Protein 1XJU (pdb70)

Radius of gyration: 25.4 Å; Cα contacts (8 Å, |Δi|>4): 471; chains: 2; bounding box: 42×40×87 Å

Structure (mmCIF, N/CA/C/O backbone):
data_1XJU
#
_entry.id   1XJU
#
_cell.length_a   33.349
_cell.length_b   59.786
_cell.length_c   76.228
_cell.angle_alpha   90.00
_cell.angle_beta   102.51
_cell.angle_gamma   90.00
#
_symmetry.space_group_name_H-M   'P 1 21 1'
#
loop_
_entity.id
_entity.type
_entity.pdbx_description
1 polymer Lysozyme
2 non-polymer 'SULFATE ION'
3 water water
#
loop_
_atom_site.group_PDB
_atom_site.id
_atom_site.type_symbol
_atom_site.label_atom_id
_atom_site.label_alt_id
_atom_site.label_comp_id
_atom_site.label_asym_id
_atom_site.label_entity_id
_atom_site.label_seq_id
_atom_site.pdbx_PDB_ins_code
_atom_site.Cartn_x
_atom_site.Cartn_y
_atom_site.Cartn_z
_atom_site.occupancy
_atom_site.B_iso_or_equiv
_atom_site.auth_seq_id
_atom_site.auth_comp_id
_atom_site.auth_asym_id
_atom_site.auth_atom_id
_atom_site.pdbx_PDB_model_num
ATOM 1 N N . ARG A 1 1 ? 7.187 0.338 -0.448 1.00 12.68 29 ARG A N 1
ATOM 2 C CA . ARG A 1 1 ? 7.607 0.553 0.952 1.00 11.39 29 ARG A CA 1
ATOM 3 C C . ARG A 1 1 ? 8.794 1.507 1.079 1.00 11.67 29 ARG A C 1
ATOM 4 O O . ARG A 1 1 ? 8.907 2.181 2.090 1.00 12.45 29 ARG A O 1
ATOM 12 N N . THR A 1 2 ? 9.701 1.540 0.102 1.00 11.14 30 THR A N 1
ATOM 13 C CA . THR A 1 2 ? 10.874 2.405 0.194 1.00 10.73 30 THR A CA 1
ATOM 14 C C . THR A 1 2 ? 10.425 3.798 0.626 1.00 11.01 30 THR A C 1
ATOM 15 O O . THR A 1 2 ? 9.492 4.373 0.063 1.00 12.09 30 THR A O 1
ATOM 19 N N . ASN A 1 3 ? 11.104 4.329 1.615 1.00 10.92 31 ASN A N 1
ATOM 20 C CA . ASN A 1 3 ? 10.754 5.586 2.218 1.00 10.94 31 ASN A CA 1
ATOM 21 C C . ASN A 1 3 ? 11.317 6.781 1.443 1.00 10.71 31 ASN A C 1
ATOM 22 O O . ASN A 1 3 ? 11.991 6.621 0.425 1.00 10.67 31 ASN A O 1
ATOM 27 N N . GLN A 1 4 ? 11.002 8.004 1.886 1.00 10.96 32 GLN A N 1
ATOM 28 C CA . GLN A 1 4 ? 11.412 9.175 1.159 1.00 12.17 32 GLN A CA 1
ATOM 29 C C . GLN A 1 4 ? 12.888 9.275 1.002 1.00 11.50 32 GLN A C 1
ATOM 30 O O . GLN A 1 4 ? 13.374 9.673 -0.054 1.00 11.32 32 GLN A O 1
ATOM 36 N N . ALA A 1 5 ? 13.627 8.966 2.057 1.00 12.13 33 ALA A N 1
ATOM 37 C CA . ALA A 1 5 ? 15.073 9.058 1.994 1.00 12.00 33 ALA A CA 1
ATOM 38 C C . ALA A 1 5 ? 15.614 8.064 0.969 1.00 11.14 33 ALA A C 1
ATOM 39 O O . ALA A 1 5 ? 16.544 8.368 0.229 1.00 11.42 33 ALA A O 1
ATOM 41 N N . GLY A 1 6 ? 15.093 6.844 0.951 1.00 10.44 34 GLY A N 1
ATOM 42 C CA . GLY A 1 6 ? 15.533 5.861 -0.036 1.00 9.33 34 GLY A CA 1
ATOM 43 C C . GLY A 1 6 ? 15.234 6.301 -1.454 1.00 10.02 34 GLY A C 1
ATOM 44 O O . GLY A 1 6 ? 16.008 6.093 -2.353 1.00 10.10 34 GLY A O 1
ATOM 45 N N . LEU A 1 7 ? 14.049 6.879 -1.633 1.00 9.43 35 LEU A N 1
ATOM 46 C CA . LEU A 1 7 ? 13.634 7.377 -2.926 1.00 9.43 35 LEU A CA 1
ATOM 47 C C . LEU A 1 7 ? 14.473 8.537 -3.404 1.00 10.05 35 LEU A C 1
ATOM 48 O O . LEU A 1 7 ? 14.703 8.645 -4.605 1.00 10.12 35 LEU A O 1
ATOM 53 N N . GLU A 1 8 ? 15.028 9.367 -2.506 1.00 10.15 36 GLU A N 1
ATOM 54 C CA . GLU A 1 8 ? 16.001 10.365 -2.921 1.00 9.93 36 GLU A CA 1
ATOM 55 C C . GLU A 1 8 ? 17.247 9.738 -3.478 1.00 10.38 36 GLU A C 1
ATOM 56 O O . GLU A 1 8 ? 17.802 10.262 -4.413 1.00 11.05 36 GLU A O 1
ATOM 62 N N . LEU A 1 9 ? 17.708 8.631 -2.885 1.00 9.01 37 LEU A N 1
ATOM 63 C CA . LEU A 1 9 ? 18.888 7.974 -3.347 1.00 9.32 37 LEU A CA 1
ATOM 64 C C . LEU A 1 9 ? 18.638 7.307 -4.707 1.00 9.12 37 LEU A C 1
ATOM 65 O O . LEU A 1 9 ? 19.539 7.275 -5.535 1.00 10.50 37 LEU A O 1
ATOM 70 N N . ILE A 1 10 ? 17.473 6.699 -4.863 1.00 7.93 38 ILE A N 1
ATOM 71 C CA . ILE A 1 10 ? 17.146 6.043 -6.148 1.00 8.14 38 ILE A CA 1
ATOM 72 C C . ILE A 1 10 ? 16.953 7.065 -7.276 1.00 8.08 38 ILE A C 1
ATOM 73 O O . ILE A 1 10 ? 17.377 6.852 -8.409 1.00 8.45 38 ILE A O 1
ATOM 78 N N . GLY A 1 11 ? 16.343 8.193 -6.946 1.00 8.10 39 GLY A N 1
ATOM 79 C CA . GLY A 1 11 ? 16.132 9.202 -7.941 1.00 9.51 39 GLY A CA 1
ATOM 80 C C . GLY A 1 11 ? 15.095 8.803 -8.956 1.00 9.00 39 GLY A C 1
ATOM 81 O O . GLY A 1 11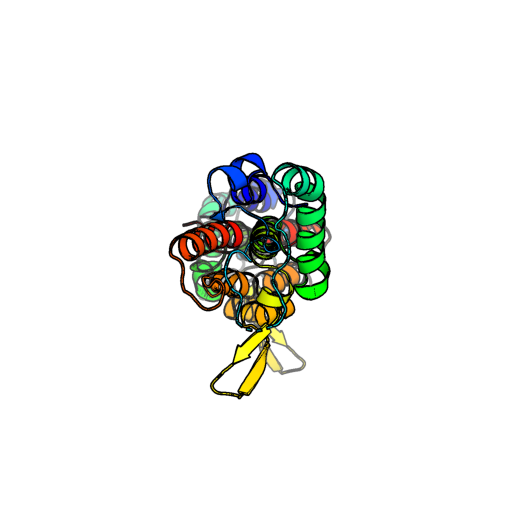 ? 14.215 8.041 -8.710 1.00 11.17 39 GLY A O 1
ATOM 82 N N . ASN A 1 12 ? 15.236 9.338 -10.178 1.00 10.31 40 ASN A N 1
ATOM 83 C CA . ASN A 1 12 ? 14.232 9.161 -11.208 1.00 9.57 40 ASN A CA 1
ATOM 84 C C . ASN A 1 12 ? 14.921 8.920 -12.525 1.00 9.42 40 ASN A C 1
ATOM 85 O O . ASN A 1 12 ? 16.124 9.052 -12.668 1.00 9.96 40 ASN A O 1
ATOM 90 N N . ALA A 1 13 ? 14.119 8.572 -13.516 1.00 9.25 41 ALA A N 1
ATOM 91 C CA . ALA A 1 13 ? 14.670 8.148 -14.806 1.00 10.79 41 ALA A CA 1
ATOM 92 C C . ALA A 1 13 ? 15.404 9.297 -15.478 1.00 11.46 41 ALA A C 1
ATOM 93 O O . ALA A 1 13 ? 16.455 9.121 -16.110 1.00 11.78 41 ALA A O 1
ATOM 95 N N . GLU A 1 14 ? 14.904 10.498 -15.313 1.00 11.89 42 GLU A N 1
ATOM 96 C CA . GLU A 1 14 ? 15.557 11.651 -15.875 1.00 13.48 42 GLU A CA 1
ATOM 97 C C . GLU A 1 14 ? 16.915 11.846 -15.200 1.00 13.08 42 GLU A C 1
ATOM 98 O O . GLU A 1 14 ? 17.892 12.295 -15.789 1.00 13.52 42 GLU A O 1
ATOM 104 N N . GLY A 1 15 ? 17.002 11.504 -13.921 1.00 11.78 43 GLY A N 1
ATOM 105 C CA . GLY A 1 15 ? 18.283 11.492 -13.208 1.00 13.25 43 GLY A CA 1
ATOM 106 C C . GLY A 1 15 ? 19.283 10.470 -13.751 1.00 12.44 43 GLY A C 1
ATOM 107 O O . GLY A 1 15 ? 20.478 10.747 -13.803 1.00 15.20 43 GLY A O 1
ATOM 108 N N . CYS A 1 16 ? 18.813 9.305 -14.117 1.00 10.80 44 CYS A N 1
ATOM 109 C CA . CYS A 1 16 ? 19.638 8.322 -14.855 1.00 11.20 44 CYS A CA 1
ATOM 110 C C . CYS A 1 16 ? 20.144 8.835 -16.210 1.00 11.08 44 CYS A C 1
ATOM 111 O O . CYS A 1 16 ? 21.276 8.591 -16.587 1.00 11.11 44 CYS A O 1
ATOM 114 N N . ARG A 1 17 ? 19.321 9.601 -16.870 1.00 11.07 45 ARG A N 1
ATOM 115 C CA . ARG A 1 17 ? 19.738 10.191 -18.135 1.00 13.25 45 ARG A CA 1
ATOM 116 C C . ARG A 1 17 ? 20.875 11.170 -17.927 1.00 14.14 45 ARG A C 1
ATOM 117 O O . ARG A 1 17 ? 21.805 11.228 -18.747 1.00 15.96 45 ARG A O 1
ATOM 125 N N . ARG A 1 18 ? 20.845 11.951 -16.869 1.00 14.90 46 ARG A N 1
ATOM 126 C CA . ARG A 1 18 ? 21.920 12.899 -16.698 1.00 17.59 46 ARG A CA 1
ATOM 127 C C . ARG A 1 18 ? 23.108 12.319 -15.954 1.00 14.51 46 ARG A C 1
ATOM 128 O O . ARG A 1 18 ? 24.233 12.741 -16.231 1.00 15.61 46 ARG A O 1
ATOM 136 N N . ASP A 1 19 ? 22.884 11.375 -15.039 1.00 13.57 47 ASP A N 1
ATOM 137 C CA . ASP A 1 19 ? 23.941 10.794 -14.203 1.00 12.99 47 ASP A CA 1
ATOM 138 C C . ASP A 1 19 ? 23.734 9.292 -14.284 1.00 12.35 47 ASP A C 1
ATOM 139 O O . ASP A 1 19 ? 22.874 8.716 -13.607 1.00 12.84 47 ASP A O 1
ATOM 144 N N . PRO A 1 20 ? 24.560 8.629 -15.061 1.00 11.36 48 PRO A N 1
ATOM 145 C CA . PRO A 1 20 ? 24.288 7.238 -15.313 1.00 11.81 48 PRO A CA 1
ATOM 146 C C . PRO A 1 20 ? 24.570 6.346 -14.095 1.00 11.26 48 PRO A C 1
ATOM 147 O O . PRO A 1 20 ? 24.176 5.162 -14.093 1.00 10.89 48 PRO A O 1
ATOM 151 N N . TYR A 1 21 ? 25.191 6.897 -13.047 1.00 11.59 49 TYR A N 1
ATOM 152 C CA . TYR A 1 21 ? 25.288 6.190 -11.773 1.00 12.57 49 TYR A CA 1
ATOM 153 C C . TYR A 1 21 ? 23.959 5.927 -11.123 1.00 11.58 49 TYR A C 1
ATOM 154 O O . TYR A 1 21 ? 23.844 5.037 -10.255 1.00 14.14 49 TYR A O 1
ATOM 163 N N . MET A 1 22 ? 22.940 6.637 -11.524 1.00 11.69 50 MET A N 1
ATOM 164 C CA . MET A 1 22 ? 21.580 6.487 -10.996 1.00 12.45 50 MET A CA 1
ATOM 165 C C . MET A 1 22 ? 20.752 5.403 -11.719 1.00 11.20 50 MET A C 1
ATOM 166 O O . MET A 1 22 ? 19.614 5.151 -11.392 1.00 12.58 50 MET A O 1
ATOM 171 N N . CYS A 1 23 ? 21.291 4.834 -12.805 1.00 10.13 51 CYS A N 1
ATOM 172 C CA . CYS A 1 23 ? 20.528 3.923 -13.614 1.00 8.60 51 CYS A CA 1
ATOM 173 C C . CYS A 1 23 ? 20.338 2.563 -12.973 1.00 8.07 51 CYS A C 1
ATOM 174 O O . CYS A 1 23 ? 21.160 2.093 -12.220 1.00 9.34 51 CYS A O 1
ATOM 177 N N . PRO A 1 24 ? 19.229 1.910 -13.288 1.00 8.77 52 PRO A N 1
ATOM 178 C CA . PRO A 1 24 ? 18.979 0.592 -12.772 1.00 8.70 52 PRO A CA 1
ATOM 179 C C . PRO A 1 24 ? 20.022 -0.393 -13.295 1.00 8.40 52 PRO A C 1
ATOM 180 O O . PRO A 1 24 ? 20.538 -0.253 -14.447 1.00 8.54 52 PRO A O 1
ATOM 184 N N . ALA A 1 25 ? 20.291 -1.442 -12.532 1.00 8.76 53 ALA A N 1
ATOM 185 C CA . ALA A 1 25 ? 21.352 -2.401 -12.807 1.00 9.82 53 ALA A CA 1
ATOM 186 C C . ALA A 1 25 ? 21.365 -2.912 -14.246 1.00 10.40 53 ALA A C 1
ATOM 187 O O . ALA A 1 25 ? 22.434 -3.115 -14.799 1.00 10.22 53 ALA A O 1
ATOM 189 N N . GLY A 1 26 ? 20.185 -3.225 -14.754 1.00 9.99 54 GLY A N 1
ATOM 190 C CA . GLY A 1 26 ? 20.092 -3.891 -16.008 1.00 10.54 54 GLY A CA 1
ATOM 191 C C . GLY A 1 26 ? 20.612 -3.096 -17.205 1.00 10.17 54 GLY A C 1
ATOM 192 O O . GLY A 1 26 ? 20.770 -3.682 -18.274 1.00 12.85 54 GLY A O 1
ATOM 193 N N . VAL A 1 27 ? 20.860 -1.802 -17.072 1.00 9.03 55 VAL A N 1
ATOM 194 C CA . VAL A 1 27 ? 21.390 -1.014 -18.187 1.00 9.17 55 VAL A CA 1
ATOM 195 C C . VAL A 1 27 ? 22.856 -0.701 -18.044 1.00 9.12 55 VAL A C 1
ATOM 196 O O . VAL A 1 27 ? 23.403 0.020 -18.872 1.00 9.63 55 VAL A O 1
ATOM 200 N N . TRP A 1 28 ? 23.544 -1.272 -17.036 1.00 9.58 56 TRP A N 1
ATOM 201 C CA . TRP A 1 28 ? 24.992 -1.080 -16.880 1.00 10.00 56 TRP A CA 1
ATOM 202 C C . TRP A 1 28 ? 25.726 -2.130 -17.709 1.00 10.48 56 TRP A C 1
ATOM 203 O O . TRP A 1 28 ? 26.568 -2.889 -17.231 1.00 12.37 56 TRP A O 1
ATOM 214 N N . THR A 1 29 ? 25.494 -2.113 -19.024 1.00 10.76 57 THR A N 1
ATOM 215 C CA . THR A 1 29 ? 25.942 -3.117 -19.962 1.00 11.18 57 THR A CA 1
ATOM 216 C C . THR A 1 29 ? 26.639 -2.532 -21.165 1.00 10.12 57 THR A C 1
ATOM 217 O O . THR A 1 29 ? 26.979 -3.282 -22.075 1.00 10.81 57 THR A O 1
ATOM 221 N N . ASP A 1 30 ? 26.873 -1.222 -21.185 1.00 10.29 58 ASP A N 1
ATOM 222 C CA . ASP A 1 30 ? 27.465 -0.633 -22.399 1.00 10.62 58 ASP A CA 1
ATOM 223 C C . ASP A 1 30 ? 28.906 -1.059 -22.534 1.00 12.33 58 ASP A C 1
ATOM 224 O O . ASP A 1 30 ? 29.708 -0.857 -21.606 1.00 13.03 58 ASP A O 1
ATOM 229 N N . GLY A 1 31 ? 29.241 -1.648 -23.682 1.00 12.43 59 GLY A N 1
ATOM 230 C CA . GLY A 1 31 ? 30.616 -1.825 -24.064 1.00 13.63 59 GLY A CA 1
ATOM 231 C C . GLY A 1 31 ? 31.381 -2.922 -23.359 1.00 14.72 59 GLY A C 1
ATOM 232 O O . GLY A 1 31 ? 32.613 -2.949 -23.463 1.00 16.50 59 GLY A O 1
ATOM 233 N N . ILE A 1 32 ? 30.695 -3.819 -22.654 1.00 12.82 60 ILE A N 1
ATOM 234 C CA . ILE A 1 32 ? 31.361 -4.819 -21.825 1.00 14.50 60 ILE A CA 1
ATOM 235 C C . ILE A 1 32 ? 31.536 -6.163 -22.514 1.00 14.48 60 ILE A C 1
ATOM 236 O O . ILE A 1 32 ? 31.829 -7.180 -21.863 1.00 16.18 60 ILE A O 1
ATOM 241 N N . GLY A 1 33 ? 31.332 -6.234 -23.815 1.00 15.51 61 GLY A N 1
ATOM 242 C CA . GLY A 1 33 ? 31.462 -7.507 -24.528 1.00 17.46 61 GLY A CA 1
ATOM 243 C C . GLY A 1 33 ? 32.829 -8.131 -24.379 1.00 18.84 61 GLY A C 1
ATOM 244 O O . GLY A 1 33 ? 33.833 -7.402 -24.292 1.00 17.63 61 GLY A O 1
ATOM 245 N N . ASN A 1 34 ? 32.858 -9.484 -24.409 1.00 21.21 62 ASN A N 1
ATOM 246 C CA . ASN A 1 34 ? 34.077 -10.311 -24.350 1.00 24.54 62 ASN A CA 1
ATOM 247 C C . ASN A 1 34 ? 34.111 -11.299 -25.530 1.00 19.59 62 ASN A C 1
ATOM 248 O O . ASN A 1 34 ? 33.047 -11.704 -26.041 1.00 24.38 62 ASN A O 1
ATOM 253 N N . GLY A 1 37 ? 30.643 -14.972 -27.206 1.00 20.92 65 GLY A N 1
ATOM 254 C CA . GLY A 1 37 ? 30.168 -13.797 -26.495 1.00 26.05 65 GLY A CA 1
ATOM 255 C C . GLY A 1 37 ? 29.839 -13.930 -25.025 1.00 22.36 65 GLY A C 1
ATOM 256 O O . GLY A 1 37 ? 30.735 -14.276 -24.183 1.00 26.79 65 GLY A O 1
ATOM 257 N N . VAL A 1 38 ? 28.594 -13.639 -24.652 1.00 23.12 66 VAL A N 1
ATOM 258 C CA . VAL A 1 38 ? 27.493 -13.303 -25.575 1.00 21.41 66 VAL A CA 1
ATOM 259 C C . VAL A 1 38 ? 27.728 -12.103 -26.484 1.00 20.13 66 VAL A C 1
ATOM 260 O O . VAL A 1 38 ? 28.427 -11.171 -26.159 1.00 20.28 66 VAL A O 1
ATOM 264 N N . THR A 1 39 ? 27.139 -12.211 -27.663 1.00 19.97 67 THR A N 1
ATOM 265 C CA . THR A 1 39 ? 27.024 -11.235 -28.713 1.00 18.40 67 THR A CA 1
ATO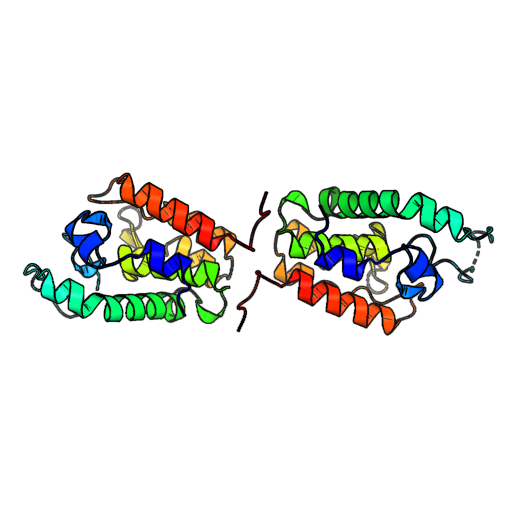M 266 C C . THR A 1 39 ? 26.434 -9.865 -28.321 1.00 13.70 67 THR A C 1
ATOM 267 O O . THR A 1 39 ? 25.652 -9.814 -27.402 1.00 15.95 67 THR A O 1
ATOM 271 N N . PRO A 1 40 ? 26.753 -8.799 -29.060 1.00 11.57 68 PRO A N 1
ATOM 272 C CA . PRO A 1 40 ? 26.150 -7.511 -28.734 1.00 10.14 68 PRO A CA 1
ATOM 273 C C . PRO A 1 40 ? 24.638 -7.489 -28.952 1.00 8.88 68 PRO A C 1
ATOM 274 O O . PRO A 1 40 ? 24.117 -8.156 -29.865 1.00 9.28 68 PRO A O 1
ATOM 278 N N . GLY A 1 41 ? 23.940 -6.643 -28.213 1.00 8.12 69 GLY A N 1
ATOM 279 C CA . GLY A 1 41 ? 22.529 -6.396 -28.434 1.00 8.22 69 GLY A CA 1
ATOM 280 C C . GLY A 1 41 ? 22.213 -4.919 -28.278 1.00 7.73 69 GLY A C 1
ATOM 281 O O . GLY A 1 41 ? 22.959 -4.171 -27.642 1.00 8.15 69 GLY A O 1
ATOM 282 N N . VAL A 1 42 ? 21.117 -4.480 -28.853 1.00 6.96 70 VAL A N 1
ATOM 283 C CA . VAL A 1 42 ? 20.799 -3.055 -28.773 1.00 7.54 70 VAL A CA 1
ATOM 284 C C . VAL A 1 42 ? 20.522 -2.675 -27.346 1.00 7.52 70 VAL A C 1
ATOM 285 O O . VAL A 1 42 ? 19.941 -3.427 -26.549 1.00 9.40 70 VAL A O 1
ATOM 289 N N . ARG A 1 43 ? 20.913 -1.467 -26.995 1.00 7.34 71 ARG A N 1
ATOM 290 C CA . ARG A 1 43 ? 20.674 -0.890 -25.685 1.00 7.47 71 ARG A CA 1
ATOM 291 C C . ARG A 1 43 ? 19.219 -0.454 -25.542 1.00 7.29 71 ARG A C 1
ATOM 292 O O . ARG A 1 43 ? 18.469 -0.359 -26.519 1.00 8.02 71 ARG A O 1
ATOM 300 N N . LYS A 1 44 ? 18.841 -0.163 -24.307 1.00 7.86 72 LYS A N 1
ATOM 301 C CA . LYS A 1 44 ? 17.513 0.371 -24.017 1.00 8.28 72 LYS A CA 1
ATOM 302 C C . LYS A 1 44 ? 17.445 1.859 -24.314 1.00 8.35 72 LYS A C 1
ATOM 303 O O . LYS A 1 44 ? 18.399 2.571 -24.124 1.00 8.95 72 LYS A O 1
ATOM 309 N N . THR A 1 45 ? 16.253 2.314 -24.721 1.00 8.84 73 THR A N 1
ATOM 310 C CA . THR A 1 45 ? 15.979 3.732 -24.852 1.00 9.20 73 THR A CA 1
ATOM 311 C C . THR A 1 45 ? 15.727 4.371 -23.503 1.00 8.80 73 THR A C 1
ATOM 312 O O . THR A 1 45 ? 15.347 3.703 -22.514 1.00 8.87 73 THR A O 1
ATOM 316 N N . ASP A 1 46 ? 15.887 5.669 -23.460 1.00 8.69 74 ASP A N 1
ATOM 317 C CA . ASP A 1 46 ? 15.501 6.384 -22.283 1.00 8.79 74 ASP A CA 1
ATOM 318 C C . ASP A 1 46 ? 14.038 6.165 -21.943 1.00 9.26 74 ASP A C 1
ATOM 319 O O . ASP A 1 46 ? 13.641 6.068 -20.761 1.00 10.15 74 ASP A O 1
ATOM 324 N N . GLN A 1 47 ? 13.199 6.078 -22.942 1.00 9.63 75 GLN A N 1
ATOM 325 C CA . GLN A 1 47 ? 11.793 5.920 -22.695 1.00 10.00 75 GLN A CA 1
ATOM 326 C C . GLN A 1 47 ? 11.462 4.558 -22.082 1.00 9.43 75 GLN A C 1
ATOM 327 O O . GLN A 1 47 ? 10.607 4.463 -21.206 1.00 10.17 75 GLN A O 1
ATOM 333 N N . GLN A 1 48 ? 12.176 3.515 -22.462 1.00 9.70 76 GLN A N 1
ATOM 334 C CA . GLN A 1 48 ? 11.972 2.239 -21.836 1.00 10.08 76 GLN A CA 1
ATOM 335 C C . GLN A 1 48 ? 12.418 2.257 -20.367 1.00 9.54 76 GLN A C 1
ATOM 336 O O . GLN A 1 48 ? 11.748 1.688 -19.482 1.00 10.47 76 GLN A O 1
ATOM 342 N N . ILE A 1 49 ? 13.546 2.903 -20.104 1.00 8.06 77 ILE A N 1
ATOM 343 C CA . ILE A 1 49 ? 14.035 3.040 -18.728 1.00 8.32 77 ILE A CA 1
ATOM 344 C C . ILE A 1 49 ? 12.976 3.751 -17.906 1.00 8.71 77 ILE A C 1
ATOM 345 O O . ILE A 1 49 ? 12.638 3.325 -16.767 1.00 9.15 77 ILE A O 1
ATOM 350 N N . ALA A 1 50 ? 12.390 4.817 -18.425 1.00 8.52 78 ALA A N 1
ATOM 351 C CA . ALA A 1 50 ? 11.378 5.522 -17.697 1.00 9.76 78 ALA A CA 1
ATOM 352 C C . ALA A 1 50 ? 10.139 4.670 -17.507 1.00 10.21 78 ALA A C 1
ATOM 353 O O . ALA A 1 50 ? 9.547 4.681 -16.402 1.00 10.34 78 ALA A O 1
ATOM 355 N N . ALA A 1 51 ? 9.732 3.908 -18.527 1.00 9.79 79 ALA A N 1
ATOM 356 C CA . ALA A 1 51 ? 8.523 3.127 -18.430 1.00 10.66 79 ALA A CA 1
ATOM 357 C C . ALA A 1 51 ? 8.671 2.029 -17.369 1.00 11.07 79 ALA A C 1
ATOM 358 O O . ALA A 1 51 ? 7.681 1.664 -16.742 1.00 12.86 79 ALA A O 1
ATOM 360 N N . ASP A 1 52 ? 9.883 1.493 -17.228 1.00 10.07 80 ASP A N 1
ATOM 361 C CA . ASP A 1 52 ? 10.111 0.380 -16.314 1.00 10.55 80 ASP A CA 1
ATOM 362 C C . ASP A 1 52 ? 10.603 0.776 -14.943 1.00 10.33 80 ASP A C 1
ATOM 363 O O . ASP A 1 52 ? 10.856 -0.099 -14.101 1.00 10.40 80 ASP A O 1
ATOM 368 N N . TRP A 1 53 ? 10.702 2.040 -14.665 1.00 9.01 81 TRP A N 1
ATOM 369 C CA . TRP A 1 53 ? 11.382 2.523 -13.466 1.00 8.89 81 TRP A CA 1
ATOM 370 C C . TRP A 1 53 ? 10.682 1.981 -12.206 1.00 9.75 81 TRP A C 1
ATOM 371 O O . TRP A 1 53 ? 11.330 1.385 -11.330 1.00 9.73 81 TRP A O 1
ATOM 382 N N . GLU A 1 54 ? 9.361 2.198 -12.111 1.00 10.77 82 GLU A N 1
ATOM 383 C CA . GLU A 1 54 ? 8.616 1.734 -10.932 1.00 12.66 82 GLU A CA 1
ATOM 384 C C . GLU A 1 54 ? 8.604 0.240 -10.801 1.00 12.98 82 GLU A C 1
ATOM 385 O O . GLU A 1 54 ? 8.717 -0.282 -9.679 1.00 14.37 82 GLU A O 1
ATOM 391 N N . LYS A 1 55 ? 8.495 -0.471 -11.918 1.00 13.84 83 LYS A N 1
ATOM 392 C CA . LYS A 1 55 ? 8.569 -1.917 -11.906 1.00 14.97 83 LYS A CA 1
ATOM 393 C C . LYS A 1 55 ? 9.908 -2.342 -11.338 1.00 11.75 83 LYS A C 1
ATOM 394 O O . LYS A 1 55 ? 9.979 -3.316 -10.547 1.00 13.17 83 LYS A O 1
ATOM 400 N N . ASN A 1 56 ? 10.958 -1.637 -11.704 1.00 11.21 84 ASN A N 1
ATOM 401 C CA . ASN A 1 56 ? 12.272 -2.021 -11.226 1.00 9.95 84 ASN A CA 1
ATOM 402 C C . ASN A 1 56 ? 12.447 -1.736 -9.744 1.00 8.98 84 ASN A C 1
ATOM 403 O O . ASN A 1 56 ? 13.125 -2.505 -9.050 1.00 9.57 84 ASN A O 1
ATOM 408 N N . ILE A 1 57 ? 11.831 -0.698 -9.236 1.00 9.29 85 ILE A N 1
ATOM 409 C CA . ILE A 1 57 ? 11.797 -0.481 -7.773 1.00 9.38 85 ILE A CA 1
ATOM 410 C C . ILE A 1 57 ? 11.071 -1.636 -7.092 1.00 10.74 85 ILE A C 1
ATOM 411 O O . ILE A 1 57 ? 11.570 -2.164 -6.088 1.00 10.68 85 ILE A O 1
ATOM 416 N N . LEU A 1 58 ? 9.952 -2.102 -7.656 1.00 11.21 86 LEU A N 1
ATOM 417 C CA . LEU A 1 58 ? 9.239 -3.241 -7.110 1.00 11.41 86 LEU A CA 1
ATOM 418 C C . LEU A 1 58 ? 10.050 -4.472 -7.097 1.00 10.48 86 LEU A C 1
ATOM 419 O O . LEU A 1 58 ? 10.015 -5.204 -6.084 1.00 10.35 86 LEU A O 1
ATOM 424 N N . ILE A 1 59 ? 10.777 -4.750 -8.152 1.00 11.24 87 ILE A N 1
ATOM 425 C CA . ILE A 1 59 ? 11.619 -5.879 -8.241 1.00 10.17 87 ILE A CA 1
ATOM 426 C C . ILE A 1 59 ? 12.740 -5.821 -7.211 1.00 9.16 87 ILE A C 1
ATOM 427 O O . ILE A 1 59 ? 13.079 -6.833 -6.580 1.00 9.33 87 ILE A O 1
ATOM 432 N N . ALA A 1 60 ? 13.286 -4.646 -6.984 1.00 8.44 88 ALA A N 1
ATOM 433 C CA . ALA A 1 60 ? 14.286 -4.448 -5.944 1.00 8.07 88 ALA A CA 1
ATOM 434 C C . ALA A 1 60 ? 13.732 -4.730 -4.569 1.00 7.99 88 ALA A C 1
ATOM 435 O O . ALA A 1 60 ? 14.368 -5.417 -3.758 1.00 8.69 88 ALA A O 1
ATOM 437 N N . GLU A 1 61 ? 12.558 -4.221 -4.257 1.00 8.50 89 GLU A N 1
ATOM 438 C CA . GLU A 1 61 ? 11.913 -4.481 -2.977 1.00 9.05 89 GLU A CA 1
ATOM 439 C C . GLU A 1 61 ? 11.678 -5.953 -2.822 1.00 8.96 89 GLU A C 1
ATOM 440 O O . GLU A 1 61 ? 11.879 -6.500 -1.724 1.00 9.30 89 GLU A O 1
ATOM 446 N N . ARG A 1 62 ? 11.238 -6.628 -3.890 1.00 9.33 90 ARG A N 1
ATOM 447 C CA . ARG A 1 62 ? 11.009 -8.067 -3.831 1.00 10.05 90 ARG A CA 1
ATOM 448 C C . ARG A 1 62 ? 12.296 -8.833 -3.580 1.00 9.47 90 ARG A C 1
ATOM 449 O O . ARG A 1 62 ? 12.290 -9.809 -2.796 1.00 9.91 90 ARG A O 1
ATOM 457 N N . CYS A 1 63 ? 13.387 -8.406 -4.181 1.00 9.32 91 CYS A N 1
ATOM 458 C CA . CYS A 1 63 ? 14.681 -8.987 -3.893 1.00 9.19 91 CYS A CA 1
ATOM 459 C C . CYS A 1 63 ? 14.973 -8.942 -2.388 1.00 8.19 91 CYS A C 1
ATOM 460 O O . CYS A 1 63 ? 15.369 -9.944 -1.762 1.00 8.86 91 CYS A O 1
ATOM 463 N N . ILE A 1 64 ? 14.824 -7.760 -1.795 1.00 7.96 92 ILE A N 1
ATOM 464 C CA . ILE A 1 64 ? 15.105 -7.612 -0.371 1.00 7.90 92 ILE A CA 1
ATOM 465 C C . ILE A 1 64 ? 14.153 -8.448 0.484 1.00 8.29 92 ILE A C 1
ATOM 466 O O . ILE A 1 64 ? 14.583 -9.074 1.468 1.00 8.33 92 ILE A O 1
ATOM 471 N N . ASN A 1 65 ? 12.893 -8.442 0.151 1.00 8.85 93 ASN A N 1
ATOM 472 C CA . ASN A 1 65 ? 11.945 -9.255 0.895 1.00 9.39 93 ASN A CA 1
ATOM 473 C C . ASN A 1 65 ? 12.244 -10.732 0.779 1.00 9.03 93 ASN A C 1
ATOM 474 O O . ASN A 1 65 ? 12.202 -11.478 1.795 1.00 10.10 93 ASN A O 1
ATOM 479 N N . GLN A 1 66 ? 12.489 -11.203 -0.439 1.00 9.48 94 GLN A N 1
ATOM 480 C CA . GLN A 1 66 ? 12.638 -12.642 -0.641 1.00 9.69 94 GLN A CA 1
ATOM 481 C C . GLN A 1 66 ? 13.931 -13.202 -0.167 1.00 9.71 94 GLN A C 1
ATOM 482 O O . GLN A 1 66 ? 13.972 -14.348 0.351 1.00 11.94 94 GLN A O 1
ATOM 488 N N . HIS A 1 67 ? 14.998 -12.417 -0.256 1.00 9.15 95 HIS A N 1
ATOM 489 C CA . HIS A 1 67 ? 16.327 -12.937 -0.075 1.00 9.47 95 HIS A CA 1
ATOM 490 C C . HIS A 1 67 ? 17.156 -12.305 1.039 1.00 8.60 95 HIS A C 1
ATOM 491 O O . HIS A 1 67 ? 18.258 -12.758 1.294 1.00 9.80 95 HIS A O 1
ATOM 498 N N . PHE A 1 68 ? 16.642 -11.227 1.654 1.00 8.47 96 PHE A N 1
ATOM 499 C CA . PHE A 1 68 ? 17.349 -10.477 2.670 1.00 8.55 96 PHE A CA 1
ATOM 500 C C . PHE A 1 68 ? 16.506 -10.220 3.911 1.00 8.26 96 PHE A C 1
ATOM 501 O O . PHE A 1 68 ? 16.840 -9.363 4.719 1.00 8.53 96 PHE A O 1
ATOM 509 N N . ARG A 1 69 ? 15.399 -10.949 4.063 1.00 8.76 97 ARG A N 1
ATOM 510 C CA . ARG A 1 69 ? 14.536 -10.774 5.261 1.00 9.17 97 ARG A CA 1
ATOM 511 C C . ARG A 1 69 ? 13.971 -9.369 5.371 1.00 9.13 97 ARG A C 1
ATOM 512 O O . ARG A 1 69 ? 13.784 -8.837 6.455 1.00 8.78 97 ARG A O 1
ATOM 520 N N . GLY A 1 70 ? 13.679 -8.757 4.215 1.00 8.93 98 GLY A N 1
ATOM 521 C CA . GLY A 1 70 ? 13.236 -7.389 4.180 1.00 8.99 98 GLY A CA 1
ATOM 522 C C . GLY A 1 70 ? 12.077 -7.077 5.097 1.00 8.87 98 GLY A C 1
ATOM 523 O O . GLY A 1 70 ? 12.017 -6.020 5.663 1.00 9.18 98 GLY A O 1
ATOM 524 N N . LYS A 1 71 ? 11.122 -7.997 5.208 1.00 9.67 99 LYS A N 1
ATOM 525 C CA . LYS A 1 71 ? 9.926 -7.711 6.021 1.00 10.97 99 LYS A CA 1
ATOM 526 C C . LYS A 1 71 ? 10.257 -7.518 7.502 1.00 9.84 99 LYS A C 1
ATOM 527 O O . LYS A 1 71 ? 9.473 -6.916 8.228 1.00 11.79 99 LYS A O 1
ATOM 533 N N . ASP A 1 72 ? 11.401 -8.032 7.913 1.00 9.48 100 ASP A N 1
ATOM 534 C CA . ASP A 1 72 ? 11.867 -7.908 9.285 1.00 10.02 100 ASP A CA 1
ATOM 535 C C . ASP A 1 72 ? 12.737 -6.696 9.560 1.00 9.59 100 ASP A C 1
ATOM 536 O O . ASP A 1 72 ? 13.043 -6.398 10.713 1.00 10.15 100 ASP A O 1
ATOM 541 N N . MET A 1 73 ? 13.148 -5.988 8.513 1.00 9.28 101 MET A N 1
ATOM 542 C CA . MET A 1 73 ? 13.994 -4.789 8.658 1.00 8.77 101 MET A CA 1
ATOM 543 C C . MET A 1 73 ? 13.179 -3.604 9.050 1.00 8.99 101 MET A C 1
ATOM 544 O O . MET A 1 73 ? 12.028 -3.517 8.645 1.00 9.93 101 MET A O 1
ATOM 549 N N . PRO A 1 74 ? 13.789 -2.619 9.730 1.00 8.56 102 PRO A N 1
ATOM 550 C CA . PRO A 1 74 ? 13.195 -1.299 9.798 1.00 9.31 102 PRO A CA 1
ATOM 551 C C . PRO A 1 74 ? 13.189 -0.630 8.443 1.00 8.65 102 PRO A C 1
ATOM 552 O O . PRO A 1 74 ? 13.935 -1.047 7.532 1.00 9.29 102 PRO A O 1
ATOM 556 N N . ASP A 1 75 ? 12.362 0.386 8.291 1.00 9.56 103 ASP A N 1
ATOM 557 C CA . ASP A 1 75 ? 12.228 1.073 7.013 1.00 9.83 103 ASP A CA 1
ATOM 558 C C . ASP A 1 75 ? 13.517 1.650 6.490 1.00 8.61 103 ASP A C 1
ATOM 559 O O . ASP A 1 75 ? 13.729 1.592 5.268 1.00 8.75 103 ASP A O 1
ATOM 564 N N . ASN A 1 76 ? 14.399 2.208 7.305 1.00 9.15 104 ASN A N 1
ATOM 565 C CA . ASN A 1 76 ? 15.592 2.797 6.750 1.00 8.80 104 ASN A CA 1
ATOM 566 C C . ASN A 1 76 ? 16.517 1.743 6.142 1.00 8.09 104 ASN A C 1
ATOM 567 O O . ASN A 1 76 ? 16.961 1.925 4.987 1.00 8.45 104 ASN A O 1
ATOM 572 N N . ALA A 1 77 ? 16.756 0.649 6.842 1.00 8.21 105 ALA A N 1
ATOM 573 C CA . ALA A 1 77 ? 17.568 -0.407 6.284 1.00 7.80 105 ALA A CA 1
ATOM 574 C C . ALA A 1 77 ? 16.910 -0.984 5.032 1.00 7.30 105 ALA A C 1
ATOM 575 O O . ALA A 1 77 ? 17.574 -1.260 4.008 1.00 7.72 105 ALA A O 1
ATOM 577 N N . PHE A 1 78 ? 15.613 -1.223 5.087 1.00 7.56 106 PHE A N 1
ATOM 578 C CA . PHE A 1 78 ? 14.909 -1.761 3.943 1.00 7.66 106 PHE A CA 1
ATOM 579 C C . PHE A 1 78 ? 15.081 -0.859 2.740 1.00 7.11 106 PHE A C 1
ATOM 580 O O . PHE A 1 78 ? 15.279 -1.354 1.600 1.00 7.97 106 PHE A O 1
ATOM 588 N N . SER A 1 79 ? 14.947 0.409 2.950 1.00 7.83 107 SER A N 1
ATOM 589 C CA . SER A 1 79 ? 14.987 1.399 1.861 1.00 8.26 107 SER A CA 1
ATOM 590 C C . SER A 1 79 ? 16.385 1.535 1.308 1.00 7.94 107 SER A C 1
ATOM 591 O O . SER A 1 79 ? 16.562 1.596 0.073 1.00 7.92 107 SER A O 1
ATOM 594 N N . ALA A 1 80 ? 17.411 1.508 2.170 1.00 7.73 108 ALA A N 1
ATOM 595 C CA . ALA A 1 80 ? 18.789 1.498 1.702 1.00 7.81 108 ALA A CA 1
ATOM 596 C C . ALA A 1 80 ? 19.094 0.263 0.901 1.00 6.81 108 ALA A C 1
ATOM 597 O O . ALA A 1 80 ? 19.753 0.333 -0.162 1.00 7.56 108 ALA A O 1
ATOM 599 N N . MET A 1 81 ? 18.638 -0.891 1.375 1.00 7.28 109 MET A N 1
ATOM 600 C CA . MET A 1 81 ? 18.907 -2.142 0.680 1.00 6.96 109 MET A CA 1
ATOM 601 C C . MET A 1 81 ? 18.180 -2.201 -0.661 1.00 7.32 109 MET A C 1
ATOM 602 O O . MET A 1 81 ? 18.700 -2.720 -1.655 1.00 7.45 109 MET A O 1
ATOM 607 N N . THR A 1 82 ? 16.979 -1.655 -0.725 1.00 7.20 110 THR A N 1
ATOM 608 C CA . THR A 1 82 ? 16.231 -1.585 -1.965 1.00 7.59 110 THR A CA 1
ATOM 609 C C . THR A 1 82 ? 16.989 -0.730 -2.965 1.00 6.88 110 THR A C 1
ATOM 610 O O . THR A 1 82 ? 17.106 -1.084 -4.135 1.00 7.49 110 THR A O 1
ATOM 614 N N . SER A 1 83 ? 17.482 0.415 -2.540 1.00 7.32 111 SER A N 1
ATOM 615 C CA . SER A 1 83 ? 18.311 1.272 -3.393 1.00 7.46 111 SER A CA 1
ATOM 616 C C . SER A 1 83 ? 19.484 0.484 -3.947 1.00 7.25 111 SER A C 1
ATOM 617 O O . SER A 1 83 ? 19.751 0.549 -5.160 1.00 7.86 111 SER A O 1
ATOM 620 N N . ALA A 1 84 ? 20.210 -0.265 -3.115 1.00 7.13 112 ALA A N 1
ATOM 621 C CA . ALA A 1 84 ? 21.346 -1.033 -3.576 1.00 7.37 112 ALA A CA 1
ATOM 622 C C . ALA A 1 84 ? 20.906 -2.088 -4.579 1.00 7.04 112 ALA A C 1
ATOM 623 O O . ALA A 1 84 ? 21.583 -2.288 -5.613 1.00 7.72 112 ALA A O 1
ATOM 625 N N . ALA A 1 85 ? 19.812 -2.771 -4.318 1.00 6.80 113 ALA A N 1
ATOM 626 C CA . ALA A 1 85 ? 19.319 -3.804 -5.217 1.00 6.93 113 ALA A CA 1
ATOM 627 C C . ALA A 1 85 ? 18.878 -3.183 -6.554 1.00 7.47 113 ALA A C 1
ATOM 628 O O . ALA A 1 85 ? 19.068 -3.784 -7.605 1.00 7.98 113 ALA A O 1
ATOM 630 N N . PHE A 1 86 ? 18.279 -2.014 -6.526 1.00 7.37 114 PHE A N 1
ATOM 631 C CA . PHE A 1 86 ? 17.868 -1.321 -7.745 1.00 7.71 114 PHE A CA 1
ATOM 632 C C . PHE A 1 86 ? 19.091 -1.039 -8.598 1.00 7.29 114 PHE A C 1
ATOM 633 O O . PHE A 1 86 ? 19.086 -1.217 -9.821 1.00 7.82 114 PHE A O 1
ATOM 641 N N . ASN A 1 87 ? 20.151 -0.554 -7.971 1.00 7.21 115 ASN A N 1
ATOM 642 C CA . ASN A 1 87 ? 21.337 -0.078 -8.684 1.00 8.10 115 ASN A CA 1
ATOM 643 C C . ASN A 1 87 ? 22.216 -1.226 -9.132 1.00 8.06 115 ASN A C 1
ATOM 644 O O . ASN A 1 87 ? 22.825 -1.135 -10.204 1.00 9.92 115 ASN A O 1
ATOM 649 N N . MET A 1 88 ? 22.317 -2.296 -8.325 1.00 8.34 116 MET A N 1
ATOM 650 C CA . MET A 1 88 ? 23.297 -3.362 -8.532 1.00 9.10 116 MET A CA 1
ATOM 651 C C . MET A 1 88 ? 22.698 -4.686 -8.954 1.00 9.63 116 MET A C 1
ATOM 652 O O . MET A 1 88 ? 23.426 -5.509 -9.525 1.00 10.53 116 MET A O 1
ATOM 657 N N . GLY A 1 89 ? 21.415 -4.896 -8.746 1.00 8.93 117 GLY A N 1
ATOM 658 C CA . GLY A 1 89 ? 20.765 -6.155 -9.053 1.00 9.95 117 GLY A CA 1
ATOM 659 C C . GLY A 1 89 ? 20.822 -7.116 -7.896 1.00 9.09 117 GLY A C 1
ATOM 660 O O . GLY A 1 89 ? 21.763 -7.123 -7.074 1.00 10.27 117 GLY A O 1
ATOM 661 N N . CYS A 1 90 ? 19.809 -7.960 -7.836 1.00 9.62 118 CYS A N 1
ATOM 662 C CA . CYS A 1 90 ? 19.685 -8.909 -6.708 1.00 10.01 118 CYS A CA 1
ATOM 663 C C . CYS A 1 90 ? 20.816 -9.924 -6.680 1.00 10.59 118 CYS A C 1
ATOM 664 O O . CYS A 1 90 ? 21.419 -10.175 -5.618 1.00 10.75 118 CYS A O 1
ATOM 667 N N . ASN A 1 91 ? 21.125 -10.512 -7.837 1.00 11.68 119 ASN A N 1
ATOM 668 C CA . ASN A 1 91 ? 22.136 -11.551 -7.848 1.00 13.25 119 ASN A CA 1
ATOM 669 C C . ASN A 1 91 ? 23.452 -11.028 -7.313 1.00 12.15 119 ASN A C 1
ATOM 670 O O . ASN A 1 91 ? 24.137 -11.742 -6.580 1.00 12.43 119 ASN A O 1
ATOM 675 N N . SER A 1 92 ? 23.835 -9.804 -7.680 1.00 12.36 120 SER A N 1
ATOM 676 C CA . SER A 1 92 ? 25.082 -9.223 -7.214 1.00 12.75 120 SER A CA 1
ATOM 677 C C . SER A 1 92 ? 25.141 -9.033 -5.710 1.00 11.01 120 SER A C 1
ATOM 678 O O . SER A 1 92 ? 26.242 -9.034 -5.165 1.00 12.45 120 SER A O 1
ATOM 681 N N . LEU A 1 93 ? 24.006 -8.845 -5.060 1.00 10.09 121 LEU A N 1
ATOM 682 C CA . LEU A 1 93 ? 23.986 -8.691 -3.615 1.00 9.90 121 LEU A CA 1
ATOM 683 C C . LEU A 1 93 ? 23.962 -10.020 -2.887 1.00 9.80 121 LEU A C 1
ATOM 684 O O . LEU A 1 93 ? 24.252 -10.061 -1.685 1.00 10.27 121 LEU A O 1
ATOM 689 N N . ARG A 1 94 ? 23.611 -11.096 -3.596 1.00 9.74 122 ARG A N 1
ATOM 690 C CA . ARG A 1 94 ? 23.468 -12.441 -2.997 1.00 10.51 122 ARG A CA 1
ATOM 691 C C . ARG A 1 94 ? 24.758 -13.252 -2.988 1.00 11.16 122 ARG A C 1
ATOM 692 O O . ARG A 1 94 ? 25.045 -13.975 -2.022 1.00 11.16 122 ARG A O 1
ATOM 700 N N . THR A 1 95 ? 25.500 -13.204 -4.086 1.00 10.85 123 THR A N 1
ATOM 701 C CA . THR A 1 95 ? 26.749 -13.918 -4.220 1.00 11.42 123 THR A CA 1
ATOM 702 C C . THR A 1 95 ? 27.757 -13.106 -4.950 1.00 11.41 123 THR A C 1
ATOM 703 O O . THR A 1 95 ? 27.450 -12.131 -5.639 1.00 11.76 123 THR A O 1
ATOM 707 N N . TYR A 1 96 ? 29.002 -13.563 -4.849 1.00 11.68 124 TYR A N 1
ATOM 708 C CA . TYR A 1 96 ? 30.077 -13.018 -5.656 1.00 12.04 124 TYR A CA 1
ATOM 709 C C . TYR A 1 96 ? 31.021 -14.151 -6.008 1.00 12.31 124 TYR A C 1
ATOM 710 O O . TYR A 1 96 ? 31.052 -15.183 -5.352 1.00 12.92 124 TYR A O 1
ATOM 719 N N . TYR A 1 97 ? 31.783 -13.961 -7.074 1.00 13.34 125 TYR A N 1
ATOM 720 C CA . TYR A 1 97 ? 32.735 -14.968 -7.496 1.00 13.98 125 TYR A CA 1
ATOM 721 C C . TYR A 1 97 ? 34.058 -14.749 -6.779 1.00 14.38 125 TYR A C 1
ATOM 722 O O . TYR A 1 97 ? 34.675 -13.735 -6.907 1.00 15.11 125 TYR A O 1
ATOM 731 N N . SER A 1 98 ? 34.449 -15.761 -6.001 1.00 14.76 126 SER A N 1
ATOM 732 C CA . SER A 1 98 ? 35.694 -15.760 -5.248 1.00 15.28 126 SER A CA 1
ATOM 733 C C . SER A 1 98 ? 36.778 -16.383 -6.117 1.00 15.77 126 SER A C 1
ATOM 734 O O . SER A 1 98 ? 36.710 -17.571 -6.435 1.00 15.96 126 SER A O 1
ATOM 737 N N . LYS A 1 99 ? 37.755 -15.587 -6.518 1.00 17.37 127 LYS A N 1
ATOM 738 C CA . LYS A 1 99 ? 38.875 -16.135 -7.289 1.00 20.55 127 LYS A CA 1
ATOM 739 C C . LYS A 1 99 ? 39.702 -17.095 -6.445 1.00 18.89 127 LYS A C 1
ATOM 740 O O . LYS A 1 99 ? 40.114 -18.175 -6.922 1.00 19.11 127 LYS A O 1
ATOM 746 N N . ALA A 1 100 ? 39.875 -16.756 -5.177 1.00 17.14 128 ALA A N 1
ATOM 747 C CA . ALA A 1 100 ? 40.663 -17.611 -4.275 1.00 16.98 128 ALA A CA 1
ATOM 748 C C . ALA A 1 100 ? 40.070 -19.007 -4.110 1.00 15.29 128 ALA A C 1
ATOM 749 O O . ALA A 1 100 ? 40.819 -19.989 -3.975 1.00 17.57 128 ALA A O 1
ATOM 751 N N . ARG A 1 101 ? 38.748 -19.105 -4.091 1.00 15.64 129 ARG A N 1
ATOM 752 C CA . ARG A 1 101 ? 38.066 -20.349 -3.875 1.00 14.85 129 ARG A CA 1
ATOM 753 C C . ARG A 1 101 ? 37.570 -20.995 -5.166 1.00 15.75 129 ARG A C 1
ATOM 754 O O . ARG A 1 101 ? 37.132 -22.132 -5.135 1.00 16.36 129 ARG A O 1
ATOM 762 N N . GLY A 1 102 ? 37.599 -20.250 -6.280 1.00 15.46 130 GLY A N 1
ATOM 763 C CA . GLY A 1 102 ? 37.205 -20.765 -7.580 1.00 18.03 130 GLY A CA 1
ATOM 764 C C . GLY A 1 102 ? 35.728 -20.975 -7.740 1.00 19.34 130 GLY A C 1
ATOM 765 O O . GLY A 1 102 ? 35.290 -21.846 -8.504 1.00 21.96 130 GLY A O 1
ATOM 766 N N . MET A 1 103 ? 34.926 -20.146 -7.070 1.00 18.98 131 MET A N 1
ATOM 767 C CA . MET A 1 103 ? 33.488 -20.317 -7.197 1.00 20.27 131 MET A CA 1
ATOM 768 C C . MET A 1 103 ? 32.713 -19.166 -6.632 1.00 17.53 131 MET A C 1
ATOM 769 O O . MET A 1 103 ? 33.259 -18.293 -5.975 1.00 15.48 131 MET A O 1
ATOM 774 N N . ARG A 1 104 ? 31.426 -19.225 -6.910 1.00 16.83 132 ARG A N 1
ATOM 775 C CA . ARG A 1 104 ? 30.459 -18.293 -6.381 1.00 16.25 132 ARG A CA 1
ATOM 776 C C . ARG A 1 104 ? 30.208 -18.611 -4.939 1.00 14.92 132 ARG A C 1
ATOM 777 O O . ARG A 1 104 ? 29.901 -19.766 -4.607 1.00 17.24 132 ARG A O 1
ATOM 785 N N . VAL A 1 105 ? 30.272 -17.600 -4.079 1.00 12.08 133 VAL A N 1
ATOM 786 C CA . VAL A 1 105 ? 30.059 -17.756 -2.655 1.00 11.93 133 VAL A CA 1
ATOM 787 C C . VAL A 1 105 ? 29.104 -16.691 -2.157 1.00 11.15 133 VAL A C 1
ATOM 788 O O . VAL A 1 105 ? 28.873 -15.649 -2.795 1.00 12.51 133 VAL A O 1
ATOM 792 N N . GLU A 1 106 ? 28.547 -16.913 -0.984 1.00 11.65 134 GLU A N 1
ATOM 793 C CA . GLU A 1 106 ? 27.592 -15.992 -0.393 1.00 11.21 134 GLU A CA 1
ATOM 794 C C . GLU A 1 106 ? 28.267 -14.689 -0.005 1.00 10.59 134 GLU A C 1
ATOM 795 O O . GLU A 1 106 ? 29.390 -14.651 0.506 1.00 12.06 134 GLU A O 1
ATOM 801 N N . THR A 1 107 ? 27.604 -13.555 -0.237 1.00 9.41 135 THR A N 1
ATOM 802 C CA . THR A 1 107 ? 28.142 -12.297 0.219 1.00 9.82 135 THR A CA 1
ATOM 803 C C . THR A 1 107 ? 27.959 -12.194 1.735 1.00 9.99 135 THR A C 1
ATOM 804 O O . THR A 1 107 ? 27.001 -12.692 2.348 1.00 10.25 135 THR A O 1
ATOM 808 N N . SER A 1 108 ? 28.849 -11.435 2.332 1.00 9.64 136 SER A N 1
ATOM 809 C CA . SER A 1 108 ? 28.678 -11.084 3.740 1.00 10.52 136 SER A CA 1
ATOM 810 C C . SER A 1 108 ? 27.399 -10.317 3.983 1.00 9.29 136 SER A C 1
ATOM 811 O O . SER A 1 108 ? 26.735 -10.544 5.006 1.00 9.63 136 SER A O 1
ATOM 814 N N . ILE A 1 109 ? 27.017 -9.398 3.080 1.00 8.72 137 ILE A N 1
ATOM 815 C CA . ILE A 1 109 ? 25.787 -8.649 3.311 1.00 8.62 137 ILE A CA 1
ATOM 816 C C . ILE A 1 109 ? 24.591 -9.572 3.401 1.00 8.52 137 ILE A C 1
ATOM 817 O O . ILE A 1 109 ? 23.715 -9.375 4.246 1.00 8.63 137 ILE A O 1
ATOM 822 N N . HIS A 1 110 ? 24.545 -10.600 2.568 1.00 8.32 138 HIS A N 1
ATOM 823 C CA . HIS A 1 110 ? 23.480 -11.573 2.635 1.00 8.78 138 HIS A CA 1
ATOM 824 C C . HIS A 1 110 ? 23.532 -12.413 3.921 1.00 9.19 138 HIS A C 1
ATOM 825 O O . HIS A 1 110 ? 22.482 -12.680 4.530 1.00 9.41 138 HIS A O 1
ATOM 832 N N . LYS A 1 111 ? 24.711 -12.823 4.296 1.00 8.86 139 LYS A N 1
ATOM 833 C CA . LYS A 1 111 ? 24.881 -13.577 5.539 1.00 9.85 139 LYS A CA 1
ATOM 834 C C . LYS A 1 111 ? 24.282 -12.807 6.717 1.00 9.71 139 LYS A C 1
ATOM 835 O O . LYS A 1 111 ? 23.561 -13.370 7.530 1.00 10.47 139 LYS A O 1
ATOM 841 N N . TRP A 1 112 ? 24.639 -11.536 6.840 1.00 9.32 140 TRP A N 1
ATOM 842 C CA . TRP A 1 112 ? 24.152 -10.761 7.956 1.00 9.29 140 TRP A CA 1
ATOM 843 C C . TRP A 1 112 ? 22.681 -10.479 7.880 1.00 9.69 140 TRP A C 1
ATOM 844 O O . TRP A 1 112 ? 21.990 -10.505 8.904 1.00 10.02 140 TRP A O 1
ATOM 855 N N . ALA A 1 113 ? 22.158 -10.218 6.680 1.00 8.77 141 ALA A N 1
ATOM 856 C CA . ALA A 1 113 ? 20.711 -10.015 6.545 1.00 8.28 141 ALA A CA 1
ATOM 857 C C . ALA A 1 113 ? 19.945 -11.269 6.994 1.00 9.22 141 ALA A C 1
ATOM 858 O O . ALA A 1 113 ? 18.934 -11.152 7.673 1.00 9.29 141 ALA A O 1
ATOM 860 N N . GLN A 1 114 ? 20.443 -12.444 6.652 1.00 9.19 142 GLN A N 1
ATOM 861 C CA . GLN A 1 114 ? 19.765 -13.661 7.032 1.00 9.89 142 GLN A CA 1
ATOM 862 C C . GLN A 1 114 ? 19.749 -13.881 8.541 1.00 10.97 142 GLN A C 1
ATOM 863 O O . GLN A 1 114 ? 18.886 -14.595 9.041 1.00 12.63 142 GLN A O 1
ATOM 869 N N . LYS A 1 115 ? 20.690 -13.276 9.247 1.00 10.11 143 LYS A N 1
ATOM 870 C CA . LYS A 1 115 ? 20.730 -13.313 10.686 1.00 11.19 143 LYS A CA 1
ATOM 871 C C . LYS A 1 115 ? 20.013 -12.145 11.329 1.00 10.16 143 LYS A C 1
ATOM 872 O O . LYS A 1 115 ? 20.052 -12.036 12.564 1.00 11.53 143 LYS A O 1
ATOM 878 N N . GLY A 1 116 ? 19.411 -11.226 10.568 1.00 9.43 144 GLY A N 1
ATOM 879 C CA . GLY A 1 116 ? 18.728 -10.068 11.155 1.00 10.48 144 GLY A CA 1
ATOM 880 C C . GLY A 1 116 ? 19.678 -9.083 11.792 1.00 9.58 144 GLY A C 1
ATOM 881 O O . GLY A 1 116 ? 19.261 -8.249 12.604 1.00 10.90 144 GLY A O 1
ATOM 882 N N . GLU A 1 117 ? 20.950 -9.148 11.407 1.00 9.65 145 GLU A N 1
ATOM 883 C CA . GLU A 1 117 ? 21.995 -8.295 11.962 1.00 9.99 145 GLU A CA 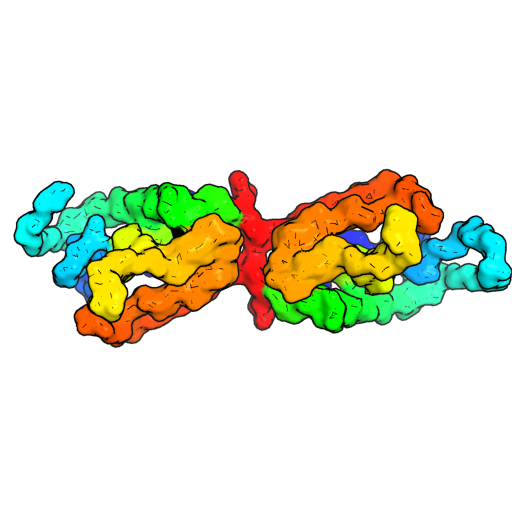1
ATOM 884 C C . GLU A 1 117 ? 22.151 -7.058 11.105 1.00 9.79 145 GLU A C 1
ATOM 885 O O . GLU A 1 117 ? 23.059 -6.980 10.270 1.00 9.96 145 GLU A O 1
ATOM 891 N N . TRP A 1 118 ? 21.233 -6.144 11.269 1.00 9.10 146 TRP A N 1
ATOM 892 C CA . TRP A 1 118 ? 21.102 -5.091 10.290 1.00 9.06 146 TRP A CA 1
ATOM 893 C C . TRP A 1 118 ? 22.298 -4.147 10.311 1.00 8.93 146 TRP A C 1
ATOM 894 O O . TRP A 1 118 ? 22.718 -3.675 9.239 1.00 9.33 146 TRP A O 1
ATOM 905 N N . VAL A 1 119 ? 22.855 -3.818 11.468 1.00 8.88 147 VAL A N 1
ATOM 906 C CA . VAL A 1 119 ? 24.040 -2.988 11.488 1.00 8.86 147 VAL A CA 1
ATOM 907 C C . VAL A 1 119 ? 25.176 -3.611 10.663 1.00 9.28 147 VAL A C 1
ATOM 908 O O . VAL A 1 119 ? 25.782 -2.947 9.821 1.00 9.21 147 VAL A O 1
ATOM 912 N N . ASN A 1 120 ? 25.435 -4.880 10.896 1.00 9.35 148 ASN A N 1
ATOM 913 C CA . ASN A 1 120 ? 26.510 -5.509 10.165 1.00 10.27 148 ASN A CA 1
ATOM 914 C C . ASN A 1 120 ? 26.209 -5.542 8.652 1.00 9.16 148 ASN A C 1
ATOM 915 O O . ASN A 1 120 ? 27.107 -5.352 7.802 1.00 10.20 148 ASN A O 1
ATOM 920 N N . MET A 1 121 ? 24.965 -5.832 8.319 1.00 8.75 149 MET A N 1
ATOM 921 C CA . MET A 1 121 ? 24.488 -5.800 6.926 1.00 8.93 149 MET A CA 1
ATOM 922 C C . MET A 1 121 ? 24.781 -4.417 6.306 1.00 8.50 149 MET A C 1
ATOM 923 O O . MET A 1 121 ? 25.410 -4.299 5.238 1.00 8.60 149 MET A O 1
ATOM 928 N N . CYS A 1 122 ? 24.308 -3.372 6.946 1.00 8.44 150 CYS A N 1
ATOM 929 C CA . CYS A 1 122 ? 24.506 -2.012 6.475 1.00 9.20 150 CYS A CA 1
ATOM 930 C C . CYS A 1 122 ? 25.963 -1.712 6.249 1.00 8.69 150 CYS A C 1
ATOM 931 O O . CYS A 1 122 ? 26.346 -1.020 5.250 1.00 9.48 150 CYS A O 1
ATOM 934 N N . ASN A 1 123 ? 26.796 -2.160 7.175 1.00 8.86 151 ASN A N 1
ATOM 935 C CA . ASN A 1 123 ? 28.214 -1.887 7.080 1.00 9.42 151 ASN A CA 1
ATOM 936 C C . ASN A 1 123 ? 28.913 -2.594 5.939 1.00 10.29 151 ASN A C 1
ATOM 937 O O . ASN A 1 123 ? 30.045 -2.250 5.623 1.00 11.46 151 ASN A O 1
ATOM 942 N N . HIS A 1 124 ? 28.250 -3.547 5.305 1.00 8.58 152 HIS A N 1
ATOM 943 C CA . HIS A 1 124 ? 28.769 -4.186 4.099 1.00 9.61 152 HIS A CA 1
ATOM 944 C C . HIS A 1 124 ? 28.263 -3.600 2.807 1.00 9.85 152 HIS A C 1
ATOM 945 O O . HIS A 1 124 ? 28.644 -4.099 1.733 1.00 10.23 152 HIS A O 1
ATOM 952 N N . LEU A 1 125 ? 27.422 -2.573 2.842 1.00 8.77 153 LEU A N 1
ATOM 953 C CA . LEU A 1 125 ? 26.986 -1.936 1.600 1.00 9.65 153 LEU A CA 1
ATOM 954 C C . LEU A 1 125 ? 28.196 -1.502 0.776 1.00 9.86 153 LEU A C 1
ATOM 955 O O . LEU A 1 125 ? 28.182 -1.677 -0.454 1.00 10.03 153 LEU A O 1
ATOM 960 N N . PRO A 1 126 ? 29.238 -0.905 1.365 1.00 10.89 154 PRO A N 1
ATOM 961 C CA . PRO A 1 126 ? 30.392 -0.506 0.544 1.00 12.39 154 PRO A CA 1
ATOM 962 C C . PRO A 1 126 ? 31.203 -1.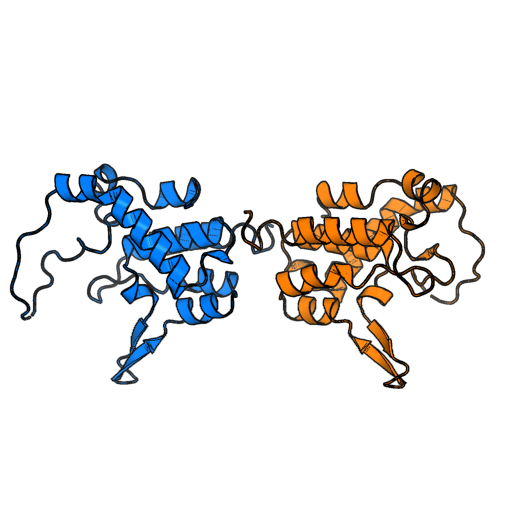660 0.000 1.00 11.20 154 PRO A C 1
ATOM 963 O O . PRO A 1 126 ? 32.262 -1.395 -0.667 1.00 13.28 154 PRO A O 1
ATOM 967 N N . ASP A 1 127 ? 30.783 -2.894 0.106 1.00 11.76 155 ASP A N 1
ATOM 968 C CA . ASP A 1 127 ? 31.422 -4.022 -0.563 1.00 13.14 155 ASP A CA 1
ATOM 969 C C . ASP A 1 127 ? 31.034 -4.074 -2.041 1.00 13.99 155 ASP A C 1
ATOM 970 O O . ASP A 1 127 ? 31.577 -4.938 -2.781 1.00 17.88 155 ASP A O 1
ATOM 975 N N . PHE A 1 128 ? 30.105 -3.231 -2.487 1.00 12.22 156 PHE A N 1
ATOM 976 C CA . PHE A 1 128 ? 29.593 -3.333 -3.862 1.00 11.88 156 PHE A CA 1
ATOM 977 C C . PHE A 1 128 ? 29.841 -2.059 -4.641 1.00 11.48 156 PHE A C 1
ATOM 978 O O . PHE A 1 128 ? 28.949 -1.231 -4.781 1.00 11.22 156 PHE A O 1
ATOM 986 N N . VAL A 1 129 ? 31.063 -1.882 -5.100 1.00 11.83 157 VAL A N 1
ATOM 987 C CA . VAL A 1 129 ? 31.472 -0.653 -5.729 1.00 12.73 157 VAL A CA 1
ATOM 988 C C . VAL A 1 129 ? 32.076 -0.869 -7.100 1.00 13.44 157 VAL A C 1
ATOM 989 O O . VAL A 1 129 ? 32.666 0.073 -7.670 1.00 14.61 157 VAL A O 1
ATOM 993 N N . ASN A 1 130 ? 31.866 -2.056 -7.668 1.00 12.48 158 ASN A N 1
ATOM 994 C CA . ASN A 1 130 ? 32.440 -2.429 -8.963 1.00 13.12 158 ASN A CA 1
ATOM 995 C C . ASN A 1 130 ? 31.376 -2.514 -10.041 1.00 12.73 158 ASN A C 1
ATOM 996 O O . ASN A 1 130 ? 30.221 -2.879 -9.773 1.00 13.61 158 ASN A O 1
ATOM 1001 N N . SER A 1 131 ? 31.778 -2.186 -11.268 1.00 12.89 159 SER A N 1
ATOM 1002 C CA . SER A 1 131 ? 30.960 -2.519 -12.440 1.00 14.49 159 SER A CA 1
ATOM 1003 C C . SER A 1 131 ? 31.824 -3.228 -13.418 1.00 14.25 159 SER A C 1
ATOM 1004 O O . SER A 1 131 ? 32.868 -2.710 -13.775 1.00 15.26 159 SER A O 1
ATOM 1007 N N . ASN A 1 132 ? 31.382 -4.396 -13.837 1.00 15.23 160 ASN A N 1
ATOM 1008 C CA . ASN A 1 132 ? 32.158 -5.247 -14.711 1.00 16.19 160 ASN A CA 1
ATOM 1009 C C . ASN A 1 132 ? 33.556 -5.459 -14.141 1.00 16.99 160 ASN A C 1
ATOM 1010 O O . ASN A 1 132 ? 34.514 -5.499 -14.885 1.00 18.12 160 ASN A O 1
ATOM 1015 N N . GLY A 1 133 ? 33.656 -5.613 -12.813 1.00 15.90 161 GLY A N 1
ATOM 1016 C CA . GLY A 1 133 ? 34.941 -5.839 -12.158 1.00 16.27 161 GLY A CA 1
ATOM 1017 C C . GLY A 1 133 ? 35.828 -4.627 -11.979 1.00 17.36 161 GLY A C 1
ATOM 1018 O O . GLY A 1 133 ? 36.927 -4.764 -11.444 1.00 20.17 161 GLY A O 1
ATOM 1019 N N . VAL A 1 134 ? 35.356 -3.449 -12.397 1.00 16.67 162 VAL A N 1
ATOM 1020 C CA . VAL A 1 134 ? 36.103 -2.229 -12.369 1.00 17.19 162 VAL A CA 1
ATOM 1021 C C . VAL A 1 134 ? 35.590 -1.389 -11.216 1.00 16.17 162 VAL A C 1
ATOM 1022 O O . VAL A 1 134 ? 34.397 -1.073 -11.134 1.00 14.89 162 VAL A O 1
ATOM 1026 N N . PRO A 1 135 ? 36.463 -1.006 -10.300 1.00 16.05 163 PRO A N 1
ATOM 1027 C CA . PRO A 1 135 ? 36.040 -0.172 -9.157 1.00 15.55 163 PRO A CA 1
ATOM 1028 C C . PRO A 1 135 ? 35.642 1.247 -9.599 1.00 14.74 163 PRO A C 1
ATOM 1029 O O . PRO A 1 135 ? 36.343 1.831 -10.451 1.00 17.04 163 PRO A O 1
ATOM 1033 N N . LEU A 1 136 ? 34.550 1.794 -9.035 1.00 13.72 164 LEU A N 1
ATOM 1034 C CA . LEU A 1 136 ? 34.054 3.121 -9.394 1.00 13.51 164 LEU A CA 1
ATOM 1035 C C . LEU A 1 136 ? 33.800 4.005 -8.192 1.00 12.41 164 LEU A C 1
ATOM 1036 O O . LEU A 1 136 ? 33.014 3.655 -7.306 1.00 12.63 164 LEU A O 1
ATOM 1041 N N . ARG A 1 137 ? 34.419 5.175 -8.178 1.00 13.49 165 ARG A N 1
ATOM 1042 C CA . ARG A 1 137 ? 34.175 6.134 -7.093 1.00 13.95 165 ARG A CA 1
ATOM 1043 C C . ARG A 1 137 ? 32.708 6.480 -6.918 1.00 13.17 165 ARG A C 1
ATOM 1044 O O . ARG A 1 137 ? 32.216 6.584 -5.774 1.00 14.85 165 ARG A O 1
ATOM 1052 N N . GLY A 1 138 ? 31.984 6.671 -8.018 1.00 12.57 166 GLY A N 1
ATOM 1053 C CA . GLY A 1 138 ? 30.574 6.981 -7.875 1.00 12.33 166 GLY A CA 1
ATOM 1054 C C . GLY A 1 138 ? 29.783 5.908 -7.168 1.00 12.07 166 GLY A C 1
ATOM 1055 O O . GLY A 1 138 ? 28.786 6.248 -6.498 1.00 13.25 166 GLY A O 1
ATOM 1056 N N . LEU A 1 139 ? 30.171 4.659 -7.339 1.00 11.80 167 LEU A N 1
ATOM 1057 C CA . LEU A 1 139 ? 29.491 3.584 -6.608 1.00 11.61 167 LEU A CA 1
ATOM 1058 C C . LEU A 1 139 ? 29.875 3.571 -5.136 1.00 11.53 167 LEU A C 1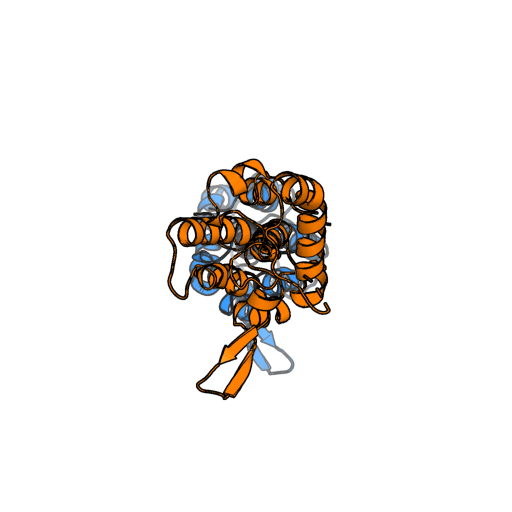
ATOM 1059 O O . LEU A 1 139 ? 29.030 3.345 -4.250 1.00 11.86 167 LEU A O 1
ATOM 1064 N N . LYS A 1 140 ? 31.114 3.876 -4.807 1.00 12.19 168 LYS A N 1
ATOM 1065 C CA . LYS A 1 140 ? 31.515 3.979 -3.410 1.00 13.92 168 LYS A CA 1
ATOM 1066 C C . LYS A 1 140 ? 30.733 5.063 -2.684 1.00 12.38 168 LYS A C 1
ATOM 1067 O O . LYS A 1 140 ? 30.237 4.847 -1.549 1.00 13.31 168 LYS A O 1
ATOM 1073 N N . ILE A 1 141 ? 30.569 6.219 -3.283 1.00 12.44 169 ILE A N 1
ATOM 1074 C CA . ILE A 1 141 ? 29.835 7.282 -2.681 1.00 12.01 169 ILE A CA 1
ATOM 1075 C C . ILE A 1 141 ? 28.382 6.877 -2.406 1.00 11.80 169 ILE A C 1
ATOM 1076 O O . ILE A 1 141 ? 27.820 7.122 -1.311 1.00 12.06 169 ILE A O 1
ATOM 1081 N N . ARG A 1 142 ? 27.751 6.284 -3.402 1.00 10.64 170 ARG A N 1
ATOM 1082 C CA . ARG A 1 142 ? 26.388 5.784 -3.321 1.00 10.92 170 ARG A CA 1
ATOM 1083 C C . ARG A 1 142 ? 26.263 4.814 -2.171 1.00 10.36 170 ARG A C 1
ATOM 1084 O O . ARG A 1 142 ? 25.296 4.935 -1.409 1.00 10.24 170 ARG A O 1
ATOM 1092 N N . ARG A 1 143 ? 27.123 3.827 -2.118 1.00 9.98 171 ARG A N 1
ATOM 1093 C CA . ARG A 1 143 ? 27.054 2.820 -1.040 1.00 9.90 171 ARG A CA 1
ATOM 1094 C C . ARG A 1 143 ? 27.187 3.457 0.332 1.00 10.35 171 ARG A C 1
ATOM 1095 O O . ARG A 1 143 ? 26.518 3.038 1.288 1.00 9.82 171 ARG A O 1
ATOM 1103 N N . GLU A 1 144 ? 28.050 4.453 0.463 1.00 10.22 172 GLU A N 1
ATOM 1104 C CA . GLU A 1 144 ? 28.232 5.111 1.776 1.00 11.06 172 GLU A CA 1
ATOM 1105 C C . GLU A 1 144 ? 27.023 5.900 2.158 1.00 10.85 172 GLU A C 1
ATOM 1106 O O . GLU A 1 144 ? 26.595 5.896 3.332 1.00 11.29 172 GLU A O 1
ATOM 1112 N N . LYS A 1 145 ? 26.382 6.563 1.230 1.00 10.80 173 LYS A N 1
ATOM 1113 C CA . LYS A 1 145 ? 25.167 7.261 1.525 1.00 11.47 173 LYS A CA 1
ATOM 1114 C C . LYS A 1 145 ? 24.021 6.291 1.895 1.00 10.31 173 LYS A C 1
ATOM 1115 O O . LYS A 1 145 ? 23.267 6.521 2.857 1.00 10.36 173 LYS A O 1
ATOM 1121 N N . GLU A 1 146 ? 23.900 5.187 1.190 1.00 8.93 174 GLU A N 1
ATOM 1122 C CA . GLU A 1 146 ? 22.956 4.166 1.593 1.00 8.75 174 GLU A CA 1
ATOM 1123 C C . GLU A 1 146 ? 23.260 3.644 2.984 1.00 8.84 174 GLU A C 1
ATOM 1124 O O . GLU A 1 146 ? 22.312 3.440 3.783 1.00 9.42 174 GLU A O 1
ATOM 1130 N N . ARG A 1 147 ? 24.511 3.417 3.308 1.00 8.77 175 ARG A N 1
ATOM 1131 C CA . ARG A 1 147 ? 24.889 2.909 4.621 1.00 9.65 175 ARG A CA 1
ATOM 1132 C C . ARG A 1 147 ? 24.457 3.853 5.723 1.00 9.82 175 ARG A C 1
ATOM 1133 O O . ARG A 1 147 ? 23.939 3.408 6.735 1.00 9.70 175 ARG A O 1
ATOM 1141 N N . GLN A 1 148 ? 24.634 5.139 5.536 1.00 10.13 176 GLN A N 1
ATOM 1142 C CA . GLN A 1 148 ? 24.219 6.068 6.574 1.00 10.83 176 GLN A CA 1
ATOM 1143 C C . GLN A 1 148 ? 22.727 6.081 6.758 1.00 10.04 176 GLN A C 1
ATOM 1144 O O . GLN A 1 148 ? 22.275 6.167 7.930 1.00 10.76 176 GLN A O 1
ATOM 1150 N N . LEU A 1 149 ? 21.963 5.997 5.686 1.00 10.25 177 LEU A N 1
ATOM 1151 C CA . LEU A 1 149 ? 20.532 5.838 5.839 1.00 9.71 177 LEU A CA 1
ATOM 1152 C C . LEU A 1 149 ? 20.194 4.553 6.599 1.00 9.43 177 LEU A C 1
ATOM 1153 O O . LEU A 1 149 ? 19.432 4.564 7.567 1.00 9.78 177 LEU A O 1
ATOM 1158 N N . CYS A 1 150 ? 20.802 3.460 6.163 1.00 8.82 178 CYS A N 1
ATOM 1159 C CA . CYS A 1 150 ? 20.562 2.139 6.701 1.00 8.84 178 CYS A CA 1
ATOM 1160 C C . CYS A 1 150 ? 20.743 2.110 8.213 1.00 9.73 178 CYS A C 1
ATOM 1161 O O . CYS A 1 150 ? 19.951 1.492 8.932 1.00 9.80 178 CYS A O 1
ATOM 1164 N N . LEU A 1 151 ? 21.789 2.769 8.701 1.00 9.24 179 LEU A N 1
ATOM 1165 C CA . LEU A 1 151 ? 22.157 2.732 10.114 1.00 9.50 179 LEU A CA 1
ATOM 1166 C C . LEU A 1 151 ? 21.324 3.671 10.949 1.00 9.56 179 LEU A C 1
ATOM 1167 O O . LEU A 1 151 ? 21.395 3.595 12.201 1.00 10.36 179 LEU A O 1
ATOM 1172 N N . THR A 1 152 ? 20.547 4.557 10.349 1.00 10.06 180 THR A N 1
ATOM 1173 C CA . THR A 1 152 ? 19.819 5.573 11.128 1.00 10.16 180 THR A CA 1
ATOM 1174 C C . THR A 1 152 ? 18.719 4.908 11.943 1.00 10.03 180 THR A C 1
ATOM 1175 O O . THR A 1 152 ? 17.808 4.257 11.404 1.00 10.34 180 THR A O 1
ATOM 1179 N N . GLY A 1 153 ? 18.813 5.081 13.255 1.00 10.09 181 GLY A N 1
ATOM 1180 C CA . GLY A 1 153 ? 17.955 4.394 14.235 1.00 9.87 181 GLY A CA 1
ATOM 1181 C C . GLY A 1 153 ? 18.513 3.121 14.813 1.00 9.85 181 GLY A C 1
ATOM 1182 O O . GLY A 1 153 ? 17.956 2.560 15.769 1.00 9.99 181 GLY A O 1
ATOM 1183 N N . LEU A 1 154 ? 19.581 2.578 14.235 1.00 9.24 182 LEU A N 1
ATOM 1184 C CA . LEU A 1 154 ? 20.162 1.326 14.658 1.00 9.49 182 LEU A CA 1
ATOM 1185 C C . LEU A 1 154 ? 21.337 1.469 15.630 1.00 10.17 182 LEU A C 1
ATOM 1186 O O . LEU A 1 154 ? 21.738 0.475 16.232 1.00 10.66 182 LEU A O 1
ATOM 1191 N N . VAL A 1 155 ? 21.879 2.668 15.730 1.00 10.39 183 VAL A N 1
ATOM 1192 C CA . VAL A 1 155 ? 23.075 2.951 16.520 1.00 10.78 183 VAL A CA 1
ATOM 1193 C C . VAL A 1 155 ? 22.819 4.201 17.365 1.00 10.78 183 VAL A C 1
ATOM 1194 O O . VAL A 1 155 ? 21.883 4.930 17.168 1.00 11.81 183 VAL A O 1
ATOM 1198 N N . ASN A 1 156 ? 23.674 4.392 18.358 1.00 10.24 184 ASN A N 1
ATOM 1199 C CA . ASN A 1 156 ? 23.652 5.610 19.157 1.00 11.01 184 ASN A CA 1
ATOM 1200 C C . ASN A 1 156 ? 23.754 6.811 18.278 1.00 14.09 184 ASN A C 1
ATOM 1201 O O . ASN A 1 156 ? 24.728 6.954 17.584 1.00 17.75 184 ASN A O 1
ATOM 1206 N N . GLU A 1 157 ? 22.731 7.658 18.333 1.00 15.63 185 GLU A N 1
ATOM 1207 C CA . GLU A 1 157 ? 22.606 8.852 17.502 1.00 17.29 185 GLU A CA 1
ATOM 1208 C C . GLU A 1 157 ? 23.660 9.919 17.820 1.00 20.37 185 GLU A C 1
ATOM 1209 O O . GLU A 1 157 ? 23.865 10.849 17.009 1.00 21.67 185 GLU A O 1
ATOM 1215 N N . HIS A 1 158 ? 24.344 9.828 18.955 1.00 21.65 186 HIS A N 1
ATOM 1216 C CA . HIS A 1 158 ? 25.379 10.815 19.292 1.00 26.95 186 HIS A CA 1
ATOM 1217 C C . HIS A 1 158 ? 26.670 10.180 19.815 1.00 27.92 186 HIS A C 1
ATOM 1218 O O . HIS A 1 158 ? 27.088 9.117 19.352 1.00 32.24 186 HIS A O 1
ATOM 1220 N N . ARG B 1 1 ? 20.384 11.644 29.497 1.00 9.64 29 ARG B N 1
ATOM 1221 C CA . ARG B 1 1 ? 20.178 11.129 28.132 1.00 8.78 29 ARG B CA 1
ATOM 1222 C C . ARG B 1 1 ? 18.751 10.650 27.882 1.00 9.00 29 ARG B C 1
ATOM 1223 O O . ARG B 1 1 ? 18.284 10.703 26.755 1.00 10.12 29 ARG B O 1
ATOM 1231 N N . THR B 1 2 ? 18.023 10.152 28.880 1.00 9.02 30 THR B N 1
ATOM 1232 C CA . THR B 1 2 ? 16.682 9.599 28.685 1.00 8.76 30 THR B CA 1
ATOM 1233 C C . THR B 1 2 ? 15.847 10.565 27.854 1.00 7.96 30 THR B C 1
ATOM 1234 O O . THR B 1 2 ? 15.773 11.769 28.160 1.00 8.43 30 THR B O 1
ATOM 1238 N N . ASN B 1 3 ? 15.231 10.058 26.805 1.00 7.67 31 ASN B N 1
ATOM 1239 C CA . ASN B 1 3 ? 14.391 10.849 25.943 1.00 7.20 31 ASN B CA 1
ATOM 1240 C C . ASN B 1 3 ? 13.014 11.100 26.509 1.00 7.27 31 ASN B C 1
ATOM 1241 O O . ASN B 1 3 ? 12.639 10.587 27.573 1.00 7.33 31 ASN B O 1
ATOM 1246 N N . GLN B 1 4 ? 12.226 11.929 25.796 1.00 7.62 32 GLN B N 1
ATOM 1247 C CA . GLN B 1 4 ? 10.927 12.287 26.309 1.00 7.99 32 GLN B CA 1
ATOM 1248 C C . GLN B 1 4 ? 10.005 11.101 26.493 1.00 7.56 32 GLN B C 1
ATOM 1249 O O . GLN B 1 4 ? 9.267 11.033 27.482 1.00 7.73 32 GLN B O 1
ATOM 1255 N N . ALA B 1 5 ? 10.044 10.138 25.575 1.00 7.36 33 ALA B N 1
ATOM 1256 C CA . ALA B 1 5 ? 9.196 8.982 25.696 1.00 7.75 33 ALA B CA 1
ATOM 1257 C C . ALA B 1 5 ? 9.554 8.174 26.948 1.00 7.39 33 ALA B C 1
ATOM 1258 O O . ALA B 1 5 ? 8.672 7.688 27.641 1.00 7.81 33 ALA B O 1
ATOM 1260 N N . GLY B 1 6 ? 10.841 8.009 27.214 1.00 6.40 34 GLY B N 1
ATOM 1261 C CA . GLY B 1 6 ? 11.223 7.287 28.426 1.00 6.26 34 GLY B CA 1
ATOM 1262 C C . GLY B 1 6 ? 10.849 8.025 29.699 1.00 6.36 34 GLY B C 1
ATOM 1263 O O . GLY B 1 6 ? 10.407 7.422 30.655 1.00 6.57 34 GLY B O 1
ATOM 1264 N N . LEU B 1 7 ? 11.038 9.338 29.688 1.00 6.52 35 LEU B N 1
ATOM 1265 C CA . LEU B 1 7 ? 10.633 10.138 30.846 1.00 6.84 35 LEU B CA 1
ATOM 1266 C C . LEU B 1 7 ? 9.145 10.053 31.099 1.00 6.58 35 LEU B C 1
ATOM 1267 O O . LEU B 1 7 ? 8.722 10.027 32.243 1.00 7.38 35 LEU B O 1
ATOM 1272 N N . GLU B 1 8 ? 8.330 10.008 30.047 1.00 7.29 36 GLU B N 1
ATOM 1273 C CA . GLU B 1 8 ? 6.911 9.907 30.232 1.00 8.57 36 GLU B CA 1
ATOM 1274 C C . GLU B 1 8 ? 6.507 8.545 30.774 1.00 7.32 36 GLU B C 1
ATOM 1275 O O . GLU B 1 8 ? 5.545 8.448 31.555 1.00 8.60 36 GLU B O 1
ATOM 1281 N N . LEU B 1 9 ? 7.250 7.493 30.441 1.00 6.80 37 LEU B N 1
ATOM 1282 C CA . LEU B 1 9 ? 6.963 6.188 31.026 1.00 6.35 37 LEU B CA 1
ATOM 1283 C C . LEU B 1 9 ? 7.324 6.126 32.505 1.00 6.44 37 LEU B C 1
ATOM 1284 O O . LEU B 1 9 ? 6.631 5.438 33.273 1.00 7.04 37 LEU B O 1
ATOM 1289 N N . ILE B 1 10 ? 8.392 6.829 32.916 1.00 5.59 38 ILE B N 1
ATOM 1290 C CA . ILE B 1 10 ? 8.736 6.897 34.320 1.00 5.69 38 ILE B CA 1
ATOM 1291 C C . ILE B 1 10 ? 7.728 7.758 35.077 1.00 5.47 38 ILE B C 1
ATOM 1292 O O . ILE B 1 10 ? 7.346 7.440 36.189 1.00 5.79 38 ILE B O 1
ATOM 1297 N N . GLY B 1 11 ? 7.297 8.854 34.482 1.00 6.36 39 GLY B N 1
ATOM 1298 C CA . GLY B 1 11 ? 6.360 9.771 35.095 1.00 6.93 39 GLY B CA 1
ATOM 1299 C C . GLY B 1 11 ? 6.961 10.480 36.287 1.00 6.35 39 GLY B C 1
ATOM 1300 O O . GLY B 1 11 ? 8.172 10.657 36.406 1.00 6.73 39 GLY B O 1
ATOM 1301 N N . ASN B 1 12 ? 6.092 10.962 37.161 1.00 8.01 40 ASN B N 1
ATOM 1302 C CA . ASN B 1 12 ? 6.454 11.800 38.268 1.00 8.34 40 ASN B CA 1
ATOM 1303 C C . ASN B 1 12 ? 6.202 11.109 39.571 1.00 7.59 40 ASN B C 1
ATOM 1304 O O . ASN B 1 12 ? 5.620 10.030 39.651 1.00 7.22 40 ASN B O 1
ATOM 1309 N N . ALA B 1 13 ? 6.664 11.735 40.674 1.00 7.43 41 ALA B N 1
ATOM 1310 C CA . ALA B 1 13 ? 6.535 11.116 41.957 1.00 7.46 41 ALA B CA 1
ATOM 1311 C C . ALA B 1 13 ? 5.083 10.939 42.388 1.00 6.81 41 ALA B C 1
ATOM 1312 O O . ALA B 1 13 ? 4.753 9.989 43.049 1.00 7.36 41 ALA B O 1
ATOM 1314 N N . GLU B 1 14 ? 4.205 11.853 42.018 1.00 6.83 42 GLU B N 1
ATOM 1315 C CA . GLU B 1 14 ? 2.784 11.673 42.306 1.00 6.69 42 GLU B CA 1
ATOM 1316 C C . GLU B 1 14 ? 2.293 10.343 41.733 1.00 6.93 42 GLU B C 1
ATOM 1317 O O . GLU B 1 14 ? 1.467 9.691 42.339 1.00 6.98 42 GLU B O 1
ATOM 1323 N N . GLY B 1 15 ? 2.799 9.944 40.577 1.00 6.03 43 GLY B N 1
ATOM 1324 C CA . GLY B 1 15 ? 2.402 8.659 40.020 1.00 6.77 43 GLY B CA 1
ATOM 1325 C C . GLY B 1 15 ? 2.674 7.488 40.919 1.00 6.22 43 GLY B C 1
ATOM 1326 O O . GLY B 1 15 ? 1.935 6.509 40.916 1.00 6.38 43 GLY B O 1
ATOM 1327 N N . CYS B 1 16 ? 3.794 7.540 41.655 1.00 6.07 44 CYS B N 1
ATOM 1328 C CA . CYS B 1 16 ? 4.137 6.521 42.641 1.00 5.65 44 CYS B CA 1
ATOM 1329 C C . CYS B 1 16 ? 3.197 6.559 43.866 1.00 5.69 44 CYS B C 1
ATOM 1330 O O . CYS B 1 16 ? 2.849 5.536 44.402 1.00 6.97 44 CYS B O 1
ATOM 1333 N N . ARG B 1 17 ? 2.783 7.751 44.252 1.00 6.53 45 ARG B N 1
ATOM 1334 C CA . ARG B 1 17 ? 1.755 7.871 45.308 1.00 7.30 45 ARG B CA 1
ATOM 1335 C C . ARG B 1 17 ? 0.416 7.277 44.863 1.00 7.41 45 ARG B C 1
ATOM 1336 O O . ARG B 1 17 ? -0.268 6.634 45.657 1.00 8.93 45 ARG B O 1
ATOM 1344 N N . ARG B 1 18 ? 0.069 7.500 43.614 1.00 6.88 46 ARG B N 1
ATOM 1345 C CA . ARG B 1 18 ? -1.220 7.067 43.058 1.00 7.96 46 ARG B CA 1
ATOM 1346 C C . ARG B 1 18 ? -1.261 5.585 42.740 1.00 7.39 46 ARG B C 1
ATOM 1347 O O . ARG B 1 18 ? -2.286 4.931 42.989 1.00 9.93 46 ARG B O 1
ATOM 1355 N N . ASP B 1 19 ? -0.185 5.032 42.181 1.00 6.13 47 ASP B N 1
ATOM 1356 C CA . ASP B 1 19 ? -0.132 3.628 41.785 1.00 5.96 47 ASP B CA 1
ATOM 1357 C C . ASP B 1 19 ? 1.219 3.106 42.200 1.00 5.88 47 ASP B C 1
ATOM 1358 O O . ASP B 1 19 ? 2.225 3.369 41.533 1.00 6.04 47 ASP B O 1
ATOM 1363 N N . PRO B 1 20 ? 1.310 2.404 43.323 1.00 5.74 48 PRO B N 1
ATOM 1364 C CA . PRO B 1 20 ? 2.603 1.946 43.849 1.00 6.27 48 PRO B CA 1
ATOM 1365 C C . PRO B 1 20 ? 3.463 1.161 42.899 1.00 5.89 48 PRO B C 1
ATOM 1366 O O . PRO B 1 20 ? 4.698 1.158 43.054 1.00 5.84 48 PRO B O 1
ATOM 1370 N N . TYR B 1 21 ? 2.897 0.506 41.887 1.00 5.48 49 TYR B N 1
ATOM 1371 C CA . TYR B 1 21 ? 3.718 -0.183 40.884 1.00 5.85 49 TYR B CA 1
ATOM 1372 C C . TYR B 1 21 ? 4.608 0.753 40.110 1.00 5.46 49 TYR B C 1
ATOM 1373 O O . TYR B 1 21 ? 5.543 0.244 39.461 1.00 5.99 49 TYR B O 1
ATOM 1382 N N . MET B 1 22 ? 4.330 2.049 40.120 1.00 5.19 50 MET B N 1
ATOM 1383 C CA . MET B 1 22 ? 5.114 3.061 39.442 1.00 5.73 50 MET B CA 1
ATOM 1384 C C . MET B 1 22 ? 6.313 3.558 40.257 1.00 5.31 50 MET B C 1
ATOM 1385 O O . MET B 1 22 ? 7.109 4.378 39.804 1.00 6.08 50 MET B O 1
ATOM 1390 N N . CYS B 1 23 ? 6.462 3.070 41.478 1.00 5.18 51 CYS B N 1
ATOM 1391 C CA . CYS B 1 23 ? 7.530 3.573 42.336 1.00 5.53 51 CYS B CA 1
ATOM 1392 C C . CYS B 1 23 ? 8.892 3.024 41.968 1.00 5.28 51 CYS B C 1
ATOM 1393 O O . CYS B 1 23 ? 9.033 1.909 41.426 1.00 5.64 51 CYS B O 1
ATOM 1396 N N . PRO B 1 24 ? 9.943 3.733 42.337 1.00 5.38 52 PRO B N 1
ATOM 1397 C CA . PRO B 1 24 ? 11.297 3.228 42.160 1.00 5.85 52 PRO B CA 1
ATOM 1398 C C . PRO B 1 24 ? 11.519 1.996 43.012 1.00 5.69 52 PRO B C 1
ATOM 1399 O O . PRO B 1 24 ? 10.969 1.855 44.097 1.00 6.03 52 PRO B O 1
ATOM 1403 N N . ALA B 1 25 ? 12.371 1.092 42.521 1.00 5.90 53 ALA B N 1
ATOM 1404 C CA . ALA B 1 25 ? 12.549 -0.221 43.090 1.00 6.79 53 ALA B CA 1
ATOM 1405 C C . ALA B 1 25 ? 12.852 -0.216 44.575 1.00 6.56 53 ALA B C 1
ATOM 1406 O O . ALA B 1 25 ? 12.390 -1.104 45.319 1.00 7.22 53 ALA B O 1
ATOM 1408 N N . GLY B 1 26 ? 13.650 0.733 45.020 1.00 6.69 54 GLY B N 1
ATOM 1409 C CA . GLY B 1 26 ? 14.124 0.703 46.396 1.00 7.41 54 GLY B CA 1
ATOM 1410 C C . GLY B 1 26 ? 13.071 0.929 47.446 1.00 7.92 54 GLY B C 1
ATOM 1411 O O . GLY B 1 26 ? 13.349 0.694 48.637 1.00 10.30 54 GLY B O 1
ATOM 1412 N N . VAL B 1 27 ? 11.876 1.387 47.080 1.00 6.74 55 VAL B N 1
ATOM 1413 C CA . VAL B 1 27 ? 10.828 1.631 48.061 1.00 7.28 55 VAL B CA 1
ATOM 1414 C C . VAL B 1 27 ? 9.729 0.566 47.984 1.00 7.19 55 VAL B C 1
ATOM 1415 O O . VAL B 1 27 ? 8.730 0.633 48.697 1.00 8.17 55 VAL B O 1
ATOM 1419 N N . TRP B 1 28 ? 9.908 -0.449 47.115 1.00 6.41 56 TRP B N 1
ATOM 1420 C CA . TRP B 1 28 ? 9.006 -1.581 47.140 1.00 7.00 56 TRP B CA 1
ATOM 1421 C C . TRP B 1 28 ? 9.205 -2.400 48.408 1.00 7.46 56 TRP B C 1
ATOM 1422 O O . TRP B 1 28 ? 10.288 -2.406 48.991 1.00 8.42 56 TRP B O 1
ATOM 1433 N N . THR B 1 29 ? 8.158 -3.126 48.767 1.00 8.70 57 THR B N 1
ATOM 1434 C CA . THR B 1 29 ? 8.243 -4.119 49.844 1.00 9.28 57 THR B CA 1
ATOM 1435 C C . THR B 1 29 ? 9.267 -5.168 49.439 1.00 9.52 57 THR B C 1
ATOM 1436 O O . THR B 1 29 ? 9.197 -5.774 48.354 1.00 10.05 57 THR B O 1
ATOM 1440 N N . ASP B 1 30 ? 10.275 -5.394 50.272 1.00 10.10 58 ASP B N 1
ATOM 1441 C CA . ASP B 1 30 ? 11.356 -6.318 49.939 1.00 10.83 58 ASP B CA 1
ATOM 1442 C C . ASP B 1 30 ? 12.059 -5.950 48.643 1.00 11.47 58 ASP B C 1
ATOM 1443 O O . ASP B 1 30 ? 12.619 -6.821 47.973 1.00 12.50 58 ASP B O 1
ATOM 1448 N N . GLY B 1 31 ? 12.088 -4.656 48.325 1.00 11.34 59 GLY B N 1
ATOM 1449 C CA . GLY B 1 31 ? 12.801 -4.207 47.155 1.00 13.25 59 GLY B CA 1
ATOM 1450 C C . GLY B 1 31 ? 14.265 -4.187 47.388 1.00 15.92 59 GLY B C 1
ATOM 1451 O O . GLY B 1 31 ? 14.732 -4.197 48.515 1.00 15.52 59 GLY B O 1
ATOM 1452 N N . ILE B 1 32 ? 14.987 -4.110 46.281 1.00 19.41 60 ILE B N 1
ATOM 1453 C CA . ILE B 1 32 ? 16.425 -3.997 46.319 1.00 20.79 60 ILE B CA 1
ATOM 1454 C C . ILE B 1 32 ? 16.737 -2.897 45.343 1.00 20.16 60 ILE B C 1
ATOM 1455 O O . ILE B 1 32 ? 16.759 -3.088 44.100 1.00 21.79 60 ILE B O 1
ATOM 1460 N N . GLY B 1 33 ? 16.954 -1.728 45.918 1.00 18.71 61 GLY B N 1
ATOM 1461 C CA . GLY B 1 33 ? 17.336 -0.553 45.125 1.00 20.23 61 GLY B CA 1
ATOM 1462 C C . GLY B 1 33 ? 18.859 -0.412 45.150 1.00 24.03 61 G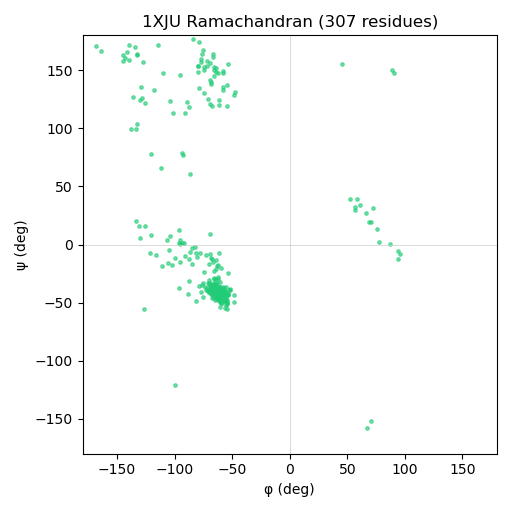LY B C 1
ATOM 1463 O O . GLY B 1 33 ? 19.615 -1.404 45.225 1.00 23.73 61 GLY B O 1
ATOM 1464 N N . GLY B 1 37 ? 25.543 -1.725 51.567 1.00 19.62 65 GLY B N 1
ATOM 1465 C CA . GLY B 1 37 ? 25.212 -1.365 52.963 1.00 27.41 65 GLY B CA 1
ATOM 1466 C C . GLY B 1 37 ? 23.851 -1.834 53.465 1.00 21.46 65 GLY B C 1
ATOM 1467 O O . GLY B 1 37 ? 22.906 -2.089 52.695 1.00 25.23 65 GLY B O 1
ATOM 1468 N N . VAL B 1 38 ? 23.735 -1.978 54.775 1.00 23.54 66 VAL B N 1
ATOM 1469 C CA . VAL B 1 38 ? 22.459 -2.431 55.356 1.00 21.24 66 VAL B CA 1
ATOM 1470 C C . VAL B 1 38 ? 21.370 -1.393 55.133 1.00 22.44 66 VAL B C 1
ATOM 1471 O O . VAL B 1 38 ? 21.665 -0.188 55.000 1.00 23.96 66 VAL B O 1
ATOM 1475 N N . THR B 1 39 ? 20.123 -1.885 55.028 1.00 21.01 67 THR B N 1
ATOM 1476 C CA . THR B 1 39 ? 18.961 -1.037 54.960 1.00 21.12 67 THR B CA 1
ATOM 1477 C C . THR B 1 39 ? 17.910 -1.401 56.038 1.00 19.08 67 THR B C 1
ATOM 1478 O O . THR B 1 39 ? 17.429 -2.516 56.125 1.00 17.99 67 THR B O 1
ATOM 1482 N N . PRO B 1 40 ? 17.580 -0.438 56.871 1.00 17.06 68 PRO B N 1
ATOM 1483 C CA . PRO B 1 40 ? 16.554 -0.674 57.888 1.00 18.73 68 PRO B CA 1
ATOM 1484 C C . PRO B 1 40 ? 15.132 -0.966 57.451 1.00 21.10 68 PRO B C 1
ATOM 1485 O O . PRO B 1 40 ? 14.379 -1.630 58.187 1.00 23.42 68 PRO B O 1
ATOM 1489 N N . GLY B 1 41 ? 14.690 -0.462 56.340 1.00 21.17 69 GLY B N 1
ATOM 1490 C CA . GLY B 1 41 ? 13.266 -0.799 56.051 1.00 18.18 69 GLY B CA 1
ATOM 1491 C C . GLY B 1 41 ? 12.173 0.188 56.476 1.00 14.80 69 GLY B C 1
ATOM 1492 O O . GLY B 1 41 ? 10.992 0.087 56.045 1.00 14.11 69 GLY B O 1
ATOM 1493 N N . VAL B 1 42 ? 12.577 1.237 57.178 1.00 13.62 70 VAL B N 1
ATOM 1494 C CA . VAL B 1 42 ? 11.655 2.330 57.486 1.00 12.89 70 VAL B CA 1
ATOM 1495 C C . VAL B 1 42 ? 11.059 2.831 56.203 1.00 11.46 70 VAL B C 1
ATOM 1496 O O . VAL B 1 42 ? 11.752 2.924 55.191 1.00 12.88 70 VAL B O 1
ATOM 1500 N N . ARG B 1 43 ? 9.764 3.096 56.213 1.00 10.03 71 ARG B N 1
ATOM 1501 C CA . ARG B 1 43 ? 9.078 3.597 55.022 1.00 10.29 71 ARG B CA 1
ATOM 1502 C C . ARG B 1 43 ? 9.728 4.888 54.580 1.00 10.81 71 ARG B C 1
ATOM 1503 O O . ARG B 1 43 ? 9.995 5.837 55.374 1.00 12.39 71 ARG B O 1
ATOM 1511 N N . LYS B 1 44 ? 10.001 5.003 53.302 1.00 9.92 72 LYS B N 1
ATOM 1512 C CA . LYS B 1 44 ? 10.469 6.255 52.774 1.00 12.04 72 LYS B CA 1
ATOM 1513 C C . LYS B 1 44 ? 9.267 7.157 52.622 1.00 11.19 72 LYS B C 1
ATOM 1514 O O . LYS B 1 44 ? 8.211 6.768 52.127 1.00 11.15 72 LYS B O 1
ATOM 1520 N N . THR B 1 45 ? 9.430 8.408 53.069 1.00 11.72 73 THR B N 1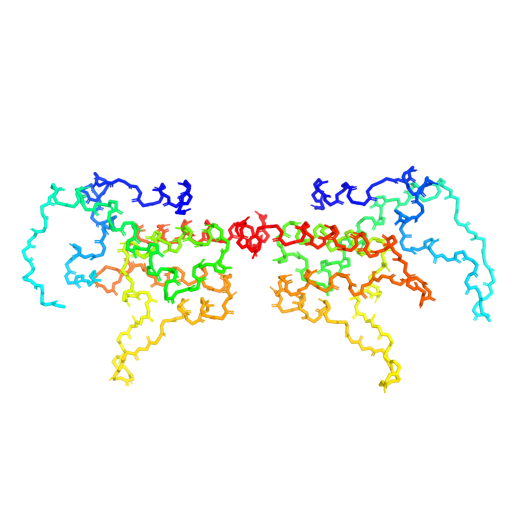
ATOM 1521 C CA . THR B 1 45 ? 8.355 9.304 52.996 1.00 11.19 73 THR B CA 1
ATOM 1522 C C . THR B 1 45 ? 8.086 9.723 51.556 1.00 11.35 73 THR B C 1
ATOM 1523 O O . THR B 1 45 ? 8.923 9.693 50.667 1.00 9.98 73 THR B O 1
ATOM 1527 N N . ASP B 1 46 ? 6.875 10.175 51.335 1.00 10.87 74 ASP B N 1
ATOM 1528 C CA . ASP B 1 46 ? 6.518 10.748 50.085 1.00 10.85 74 ASP B CA 1
ATOM 1529 C C . ASP B 1 46 ? 7.431 11.908 49.706 1.00 10.16 74 ASP B C 1
ATOM 1530 O O . ASP B 1 46 ? 7.852 12.042 48.537 1.00 9.83 74 ASP B O 1
ATOM 1535 N N . GLN B 1 47 ? 7.768 12.756 50.665 1.00 10.59 75 GLN B N 1
ATOM 1536 C CA . GLN B 1 47 ? 8.675 13.846 50.411 1.00 10.50 75 GLN B CA 1
ATOM 1537 C C . GLN B 1 47 ? 10.039 13.366 49.958 1.00 9.41 75 GLN B C 1
ATOM 1538 O O . GLN B 1 47 ? 10.628 13.939 49.042 1.00 10.11 75 GLN B O 1
ATOM 1544 N N . GLN B 1 48 ? 10.533 12.327 50.582 1.00 8.92 76 GLN B N 1
ATOM 1545 C CA . GLN B 1 48 ? 11.837 11.791 50.227 1.00 9.66 76 GLN B CA 1
ATOM 1546 C C . GLN B 1 48 ? 11.811 11.162 48.824 1.00 7.84 76 GLN B C 1
ATOM 1547 O O . GLN B 1 48 ? 12.763 11.317 48.055 1.00 8.09 76 GLN B O 1
ATOM 1553 N N . ILE B 1 49 ? 10.766 10.417 48.511 1.00 7.58 77 ILE B N 1
ATOM 1554 C CA . ILE B 1 49 ? 10.657 9.816 47.202 1.00 7.14 77 ILE B CA 1
ATOM 1555 C C . ILE B 1 49 ? 10.613 10.889 46.131 1.00 6.79 77 ILE B C 1
ATOM 1556 O O . ILE B 1 49 ? 11.286 10.800 45.077 1.00 6.83 77 ILE B O 1
ATOM 1561 N N . ALA B 1 50 ? 9.887 11.980 46.371 1.00 7.03 78 ALA B N 1
ATOM 1562 C CA . ALA B 1 50 ? 9.859 13.045 45.414 1.00 7.49 78 ALA B CA 1
ATOM 1563 C C . ALA B 1 50 ? 11.209 13.736 45.292 1.00 6.71 78 ALA B C 1
ATOM 1564 O O . ALA B 1 50 ? 11.654 14.022 44.192 1.00 6.94 78 ALA B O 1
ATOM 1566 N N . ALA B 1 51 ? 11.869 13.957 46.415 1.00 7.18 79 ALA B N 1
ATOM 1567 C CA . ALA B 1 51 ? 13.164 14.592 46.409 1.00 7.76 79 ALA B CA 1
ATOM 1568 C C . ALA B 1 51 ? 14.215 13.771 45.713 1.00 7.89 79 ALA B C 1
ATOM 1569 O O . ALA B 1 51 ? 15.075 14.358 45.020 1.00 8.76 79 ALA B O 1
ATOM 1571 N N . ASP B 1 52 ? 14.138 12.456 45.795 1.00 7.23 80 ASP B N 1
ATOM 1572 C CA . ASP B 1 52 ? 15.120 11.540 45.249 1.00 6.68 80 ASP B CA 1
ATOM 1573 C C . ASP B 1 52 ? 14.783 11.059 43.843 1.00 6.44 80 ASP B C 1
ATOM 1574 O O . ASP B 1 52 ? 15.525 10.264 43.276 1.00 7.07 80 ASP B O 1
ATOM 1579 N N . TRP B 1 53 ? 13.679 11.536 43.279 1.00 6.02 81 TRP B N 1
ATOM 1580 C CA . TRP B 1 53 ? 13.195 11.003 41.989 1.00 6.30 81 TRP B CA 1
ATOM 1581 C C . TRP B 1 53 ? 14.266 11.185 40.910 1.00 5.65 81 TRP B C 1
ATOM 1582 O O . TRP B 1 53 ? 14.619 10.227 40.212 1.00 5.95 81 TRP B O 1
ATOM 1593 N N . GLU B 1 54 ? 14.800 12.390 40.773 1.00 6.37 82 GLU B N 1
ATOM 1594 C CA . GLU B 1 54 ? 15.803 12.649 39.769 1.00 6.95 82 GLU B CA 1
ATOM 1595 C C . GLU B 1 54 ? 17.083 11.847 40.001 1.00 6.26 82 GLU B C 1
ATOM 1596 O O . GLU B 1 54 ? 17.638 11.276 39.051 1.00 7.13 82 GLU B O 1
ATOM 1602 N N . LYS B 1 55 ? 17.523 11.765 41.228 1.00 6.73 83 LYS B N 1
ATOM 1603 C CA . LYS B 1 55 ? 18.679 10.957 41.572 1.00 8.24 83 LYS B CA 1
ATOM 1604 C C . LYS B 1 55 ? 18.479 9.552 41.138 1.00 6.53 83 LYS B C 1
ATOM 1605 O O . LYS B 1 55 ? 19.418 8.901 40.626 1.00 6.71 83 LYS B O 1
ATOM 1611 N N . ASN B 1 56 ? 17.294 9.014 41.336 1.00 5.96 84 ASN B N 1
ATOM 1612 C CA . ASN B 1 56 ? 17.006 7.648 40.945 1.00 5.96 84 ASN B CA 1
ATOM 1613 C C . ASN B 1 56 ? 16.959 7.471 39.418 1.00 5.42 84 ASN B C 1
ATOM 1614 O O . ASN B 1 56 ? 17.334 6.412 38.927 1.00 5.74 84 ASN B O 1
ATOM 1619 N N . ILE B 1 57 ? 16.513 8.455 38.658 1.00 5.41 85 ILE B N 1
ATOM 1620 C CA . ILE B 1 57 ? 16.612 8.383 37.213 1.00 5.57 85 ILE B CA 1
ATOM 1621 C C . ILE B 1 57 ? 18.078 8.318 36.801 1.00 5.19 85 ILE B C 1
ATOM 1622 O O . ILE B 1 57 ? 18.454 7.536 35.931 1.00 5.63 85 ILE B O 1
ATOM 1627 N N . LEU B 1 58 ? 18.920 9.137 37.404 1.00 5.80 86 LEU B N 1
ATOM 1628 C CA . LEU B 1 58 ? 20.363 9.095 37.097 1.00 5.66 86 LEU B CA 1
ATOM 1629 C C . LEU B 1 58 ? 20.969 7.761 37.447 1.00 5.74 86 LEU B C 1
ATOM 1630 O O . LEU B 1 58 ? 21.794 7.235 36.681 1.00 5.92 86 LEU B O 1
ATOM 1635 N N . ILE B 1 59 ? 20.602 7.189 38.572 1.00 5.30 87 ILE B N 1
ATOM 1636 C CA . ILE B 1 59 ? 21.097 5.858 38.942 1.00 5.50 87 ILE B CA 1
ATOM 1637 C C . ILE B 1 59 ? 20.653 4.831 37.921 1.00 4.77 87 ILE B C 1
ATOM 1638 O O . ILE B 1 59 ? 21.410 3.896 37.597 1.00 5.36 87 ILE B O 1
ATOM 1643 N N . ALA B 1 60 ? 19.434 4.956 37.411 1.00 5.03 88 ALA B N 1
ATOM 1644 C CA . ALA B 1 60 ? 18.939 4.041 36.394 1.00 4.81 88 ALA B CA 1
ATOM 1645 C C . ALA B 1 60 ? 19.724 4.186 35.101 1.00 5.12 88 ALA B C 1
ATOM 1646 O O . ALA B 1 60 ? 20.109 3.162 34.500 1.00 5.17 88 ALA B O 1
ATOM 1648 N N . GLU B 1 61 ? 20.009 5.411 34.670 1.00 4.86 89 GLU B N 1
ATOM 1649 C CA . GLU B 1 61 ? 20.851 5.596 33.493 1.00 5.23 89 GLU B CA 1
ATOM 1650 C C . GLU B 1 61 ? 22.227 4.981 33.698 1.00 4.85 89 GLU B C 1
ATOM 1651 O O . GLU B 1 61 ? 22.778 4.324 32.816 1.00 5.29 89 GLU B O 1
ATOM 1657 N N . ARG B 1 62 ? 22.787 5.215 34.883 1.00 5.07 90 ARG B N 1
ATOM 1658 C CA . ARG B 1 62 ? 24.075 4.642 35.239 1.00 5.22 90 ARG B CA 1
ATOM 1659 C C . ARG B 1 62 ? 24.043 3.138 35.165 1.00 4.98 90 ARG B C 1
ATOM 1660 O O . ARG B 1 62 ? 24.987 2.503 34.677 1.00 5.83 90 ARG B O 1
ATOM 1668 N N . CYS B 1 63 ? 22.992 2.513 35.677 1.00 5.30 91 CYS B N 1
ATOM 1669 C CA . CYS B 1 63 ? 22.819 1.067 35.593 1.00 4.72 91 CYS B CA 1
ATOM 1670 C C . CYS B 1 63 ? 22.902 0.608 34.133 1.00 4.95 91 CYS B C 1
ATOM 1671 O O . CYS B 1 63 ? 23.608 -0.369 33.810 1.00 4.85 91 CYS B O 1
ATOM 1674 N N . ILE B 1 64 ? 22.145 1.251 33.268 1.00 4.68 92 ILE B N 1
ATOM 1675 C CA . ILE B 1 64 ? 22.128 0.845 31.891 1.00 5.13 92 ILE B CA 1
ATOM 1676 C C . ILE B 1 64 ? 23.487 1.027 31.232 1.00 4.35 92 ILE B C 1
ATOM 1677 O O . ILE B 1 64 ? 23.959 0.131 30.513 1.00 5.31 92 ILE B O 1
ATOM 1682 N N . ASN B 1 65 ? 24.150 2.134 31.476 1.00 4.58 93 ASN B N 1
ATOM 1683 C CA . ASN B 1 65 ? 25.491 2.337 30.943 1.00 5.10 93 ASN B CA 1
ATOM 1684 C C . ASN B 1 65 ? 26.480 1.308 31.482 1.00 4.96 93 ASN B C 1
ATOM 1685 O O . ASN B 1 65 ? 27.278 0.738 30.704 1.00 6.07 93 ASN B O 1
ATOM 1690 N N . GLN B 1 66 ? 26.489 1.092 32.782 1.00 4.81 94 GLN B N 1
ATOM 1691 C CA . GLN B 1 66 ? 27.512 0.251 33.380 1.00 5.29 94 GLN B CA 1
ATOM 1692 C C . GLN B 1 66 ? 27.278 -1.211 33.163 1.00 5.17 94 GLN B C 1
ATOM 1693 O O . GLN B 1 66 ? 28.258 -1.985 33.046 1.00 6.06 94 GLN B O 1
ATOM 1699 N N . HIS B 1 67 ? 26.021 -1.646 33.149 1.00 4.96 95 HIS B N 1
ATOM 1700 C CA . HIS B 1 67 ? 25.684 -3.065 33.184 1.00 5.23 95 HIS B CA 1
ATOM 1701 C C . HIS B 1 67 ? 24.967 -3.597 31.964 1.00 5.37 95 HIS B C 1
ATOM 1702 O O . HIS B 1 67 ? 24.825 -4.816 31.851 1.00 5.68 95 HIS B O 1
ATOM 1709 N N . PHE B 1 68 ? 24.534 -2.728 31.045 1.00 5.51 96 PHE B N 1
ATOM 1710 C CA . PHE B 1 68 ? 23.737 -3.148 29.870 1.00 4.98 96 PHE B CA 1
ATOM 1711 C C . PHE B 1 68 ? 24.244 -2.518 28.591 1.00 5.35 96 PHE B C 1
ATOM 1712 O O . PHE B 1 68 ? 23.520 -2.499 27.604 1.00 6.19 96 PHE B O 1
ATOM 1720 N N . ARG B 1 69 ? 25.492 -2.047 28.562 1.00 5.33 97 ARG B N 1
ATOM 1721 C CA . ARG B 1 69 ? 26.060 -1.475 27.324 1.00 6.15 97 ARG B CA 1
ATOM 1722 C C . ARG B 1 69 ? 25.240 -0.302 26.814 1.00 5.82 97 ARG B C 1
ATOM 1723 O O . ARG B 1 69 ? 25.161 -0.077 25.612 1.00 6.25 97 ARG B O 1
ATOM 1731 N N . GLY B 1 70 ? 24.748 0.534 27.722 1.00 5.74 98 GLY B N 1
ATOM 1732 C CA . GLY B 1 70 ? 23.933 1.685 27.420 1.00 6.15 98 GLY B CA 1
ATOM 1733 C C . GLY B 1 70 ? 24.517 2.615 26.395 1.00 6.76 98 GLY B C 1
ATOM 1734 O O . GLY B 1 70 ? 23.798 3.125 25.546 1.00 7.38 98 GLY B O 1
ATOM 1735 N N . LYS B 1 71 ? 25.819 2.850 26.429 1.00 7.23 99 LYS B N 1
ATOM 1736 C CA . LYS B 1 71 ? 26.462 3.762 25.477 1.00 7.89 99 LYS B CA 1
ATOM 1737 C C . LYS B 1 71 ? 26.327 3.267 24.043 1.00 8.23 99 LYS B C 1
ATOM 1738 O O . LYS B 1 71 ? 26.339 4.095 23.110 1.00 10.40 99 LYS B O 1
ATOM 1744 N N . ASP B 1 72 ? 26.245 1.961 23.820 1.00 7.20 100 ASP B N 1
ATOM 1745 C CA . ASP B 1 72 ? 26.211 1.389 22.507 1.00 7.44 100 ASP B CA 1
ATOM 1746 C C . ASP B 1 72 ? 24.801 1.288 21.941 1.00 8.27 100 ASP B C 1
ATOM 1747 O O . ASP B 1 72 ? 24.612 1.041 20.751 1.00 10.06 100 ASP B O 1
ATOM 1752 N N . MET B 1 73 ? 23.778 1.474 22.741 1.00 8.31 101 MET B N 1
ATOM 1753 C CA . MET B 1 73 ? 22.373 1.414 22.324 1.00 8.99 101 MET B CA 1
ATOM 1754 C C . MET B 1 73 ? 21.913 2.651 21.665 1.00 8.13 101 MET B C 1
ATOM 1755 O O . MET B 1 73 ? 22.353 3.719 22.030 1.00 9.02 101 MET B O 1
ATOM 1760 N N . PRO B 1 74 ? 20.905 2.582 20.780 1.00 7.94 102 PRO B N 1
ATOM 1761 C CA . PRO B 1 74 ? 20.206 3.806 20.344 1.00 7.51 102 PRO B CA 1
ATOM 1762 C C . PRO B 1 74 ? 19.438 4.420 21.482 1.00 6.39 102 PRO B C 1
ATOM 1763 O O . PRO B 1 74 ? 19.153 3.790 22.513 1.00 6.73 102 PRO B O 1
ATOM 1767 N N . ASP B 1 75 ? 19.047 5.680 21.299 1.00 7.18 103 ASP B N 1
ATOM 1768 C CA . ASP B 1 75 ? 18.360 6.428 22.351 1.00 6.56 103 ASP B CA 1
ATOM 1769 C C . ASP B 1 75 ? 17.069 5.788 22.767 1.00 6.10 103 ASP B C 1
ATOM 1770 O O . ASP B 1 75 ? 16.741 5.838 23.951 1.00 6.26 103 ASP B O 1
ATOM 1775 N N . ASN B 1 76 ? 16.268 5.220 21.863 1.00 6.27 104 ASN B N 1
ATOM 1776 C CA . ASN B 1 76 ? 15.006 4.644 22.276 1.00 6.47 104 ASN B CA 1
ATOM 1777 C C . ASN B 1 76 ? 15.206 3.450 23.186 1.00 5.90 104 ASN B C 1
ATOM 1778 O O . ASN B 1 76 ? 14.595 3.376 24.271 1.00 5.94 104 ASN B O 1
ATOM 1783 N N . ALA B 1 77 ? 16.073 2.522 22.827 1.00 5.63 105 ALA B N 1
ATOM 1784 C CA . ALA B 1 77 ? 16.380 1.386 23.710 1.00 5.65 105 ALA B CA 1
ATOM 1785 C C . ALA B 1 77 ? 16.973 1.855 25.017 1.00 5.30 105 ALA B C 1
ATOM 1786 O O . ALA B 1 77 ? 16.603 1.354 26.075 1.00 5.41 105 ALA B O 1
ATOM 1788 N N . PHE B 1 78 ? 17.900 2.798 24.980 1.00 5.59 106 PHE B N 1
ATOM 1789 C CA . PHE B 1 78 ? 18.501 3.328 26.217 1.00 5.60 106 PHE B CA 1
ATOM 1790 C C . PHE B 1 78 ? 17.415 3.860 27.165 1.00 5.47 106 PHE B C 1
ATOM 1791 O O . PHE B 1 78 ? 17.432 3.629 28.364 1.00 5.32 106 PHE B O 1
ATOM 1799 N N . SER B 1 79 ? 16.469 4.626 26.593 1.00 5.32 107 SER B N 1
ATOM 1800 C CA . SER B 1 79 ? 15.457 5.289 27.372 1.00 5.48 107 SER B CA 1
ATOM 1801 C C . SER B 1 79 ? 14.458 4.303 27.961 1.00 5.25 107 SER B C 1
ATOM 1802 O O . SER B 1 79 ? 14.058 4.439 29.103 1.00 5.68 107 SER B O 1
ATOM 1805 N N . ALA B 1 80 ? 14.074 3.310 27.162 1.00 5.51 108 ALA B N 1
ATOM 1806 C CA . ALA B 1 80 ? 13.190 2.267 27.635 1.00 5.48 108 ALA B CA 1
ATOM 1807 C C . ALA B 1 80 ? 13.848 1.463 28.775 1.00 4.49 108 ALA B C 1
ATOM 1808 O O . ALA B 1 80 ? 13.236 1.162 29.788 1.00 5.24 108 ALA B O 1
ATOM 1810 N N . MET B 1 81 ? 15.118 1.110 28.586 1.00 4.85 109 MET B N 1
ATOM 1811 C CA . MET B 1 81 ? 15.864 0.363 29.577 1.00 5.08 109 MET B CA 1
ATOM 1812 C C . MET B 1 81 ? 16.032 1.165 30.862 1.00 5.01 109 MET B C 1
ATOM 1813 O O . MET B 1 81 ? 15.985 0.611 31.965 1.00 5.18 109 MET B O 1
ATOM 1818 N N . THR B 1 82 ? 16.262 2.478 30.744 1.00 4.93 110 THR B N 1
ATOM 1819 C CA . THR B 1 82 ? 16.365 3.333 31.923 1.00 4.77 110 THR B CA 1
ATOM 1820 C C . THR B 1 82 ? 15.073 3.306 32.714 1.00 4.53 110 THR B C 1
ATOM 1821 O O . THR B 1 82 ? 15.089 3.196 33.927 1.00 4.92 110 THR B O 1
ATOM 1825 N N . SER B 1 83 ? 13.940 3.402 32.031 1.00 4.69 111 SER B N 1
ATOM 1826 C CA . SER B 1 83 ? 12.638 3.283 32.700 1.00 4.64 111 SER B CA 1
ATOM 1827 C C . SER B 1 83 ? 12.536 1.992 33.453 1.00 4.54 111 SER B C 1
ATOM 1828 O O . SER B 1 83 ? 12.124 1.957 34.624 1.00 4.93 111 SER B O 1
ATOM 1831 N N . ALA B 1 84 ? 12.871 0.884 32.817 1.00 5.14 112 ALA B N 1
ATOM 1832 C CA . ALA B 1 84 ? 12.779 -0.424 33.468 1.00 5.12 112 ALA B CA 1
ATOM 1833 C C . ALA B 1 84 ? 13.716 -0.491 34.691 1.00 5.07 112 ALA B C 1
ATOM 1834 O O . ALA B 1 84 ? 13.334 -1.024 35.719 1.00 5.05 112 ALA B O 1
ATOM 1836 N N . ALA B 1 85 ? 14.923 0.043 34.549 1.00 4.82 113 ALA B N 1
ATOM 1837 C CA . ALA B 1 85 ? 15.878 0.010 35.662 1.00 5.22 113 ALA B CA 1
ATOM 1838 C C . ALA B 1 85 ? 15.398 0.860 36.812 1.00 4.71 113 ALA B C 1
ATOM 1839 O O . ALA B 1 85 ? 15.604 0.508 37.971 1.00 5.37 113 ALA B O 1
ATOM 1841 N N . PHE B 1 86 ? 14.791 2.006 36.519 1.00 4.80 114 PHE B N 1
ATOM 1842 C CA . PHE B 1 86 ? 14.265 2.837 37.596 1.00 5.06 114 PHE B CA 1
ATOM 1843 C C . PHE B 1 86 ? 13.212 2.062 38.393 1.00 4.93 114 PHE B C 1
ATOM 1844 O O . PHE B 1 86 ? 13.155 2.077 39.622 1.00 4.96 114 PHE B O 1
ATOM 1852 N N . ASN B 1 87 ? 12.314 1.407 37.667 1.00 4.88 115 ASN B N 1
ATOM 1853 C CA . ASN B 1 87 ? 11.147 0.766 38.284 1.00 5.25 115 ASN B CA 1
ATOM 1854 C C . ASN B 1 87 ? 11.518 -0.517 38.997 1.00 4.87 115 ASN B C 1
ATOM 1855 O O . ASN B 1 87 ? 11.050 -0.784 40.089 1.00 5.39 115 ASN B O 1
ATOM 1860 N N . MET B 1 88 ? 12.335 -1.351 38.344 1.00 5.33 116 MET B N 1
ATOM 1861 C CA . MET B 1 88 ? 12.608 -2.719 38.778 1.00 5.92 116 MET B CA 1
ATOM 1862 C C . MET B 1 88 ? 13.953 -2.877 39.461 1.00 6.33 116 MET B C 1
ATOM 1863 O O . MET B 1 88 ? 14.119 -3.855 40.205 1.00 7.34 116 MET B O 1
ATOM 1868 N N . GLY B 1 89 ? 14.845 -1.950 39.293 1.00 6.28 117 GLY B N 1
ATOM 1869 C CA . GLY B 1 89 ? 16.146 -1.953 39.950 1.00 7.34 117 GLY B CA 1
ATOM 1870 C C . GLY B 1 89 ? 17.195 -2.656 39.139 1.00 6.00 117 GLY B C 1
ATOM 1871 O O . GLY B 1 89 ? 16.954 -3.616 38.395 1.00 6.20 117 GLY B O 1
ATOM 1872 N N . CYS B 1 90 ? 18.414 -2.171 39.257 1.00 5.90 118 CYS B N 1
ATOM 1873 C CA . CYS B 1 90 ? 19.530 -2.726 38.471 1.00 5.86 118 CYS B CA 1
ATOM 1874 C C . CYS B 1 90 ? 19.748 -4.188 38.839 1.00 6.42 118 CYS B C 1
ATOM 1875 O O . CYS B 1 90 ? 20.000 -5.026 37.939 1.00 6.66 118 CYS B O 1
ATOM 1878 N N . ASN B 1 91 ? 19.684 -4.525 40.111 1.00 6.89 119 ASN B N 1
ATOM 1879 C CA . ASN B 1 91 ? 19.999 -5.906 40.484 1.00 9.10 119 ASN B CA 1
ATOM 1880 C C . ASN B 1 91 ? 18.966 -6.884 39.934 1.00 7.61 119 ASN B C 1
ATOM 1881 O O . ASN B 1 91 ? 19.387 -7.955 39.446 1.00 8.00 119 ASN B O 1
ATOM 1886 N N . SER B 1 92 ? 17.715 -6.532 39.899 1.00 7.49 120 SER B N 1
ATOM 1887 C CA . SER B 1 92 ? 16.710 -7.409 39.274 1.00 8.01 120 SER B CA 1
ATOM 1888 C C . SER B 1 92 ? 16.923 -7.600 37.809 1.00 6.76 120 SER B C 1
ATOM 1889 O O . SER B 1 92 ? 16.669 -8.698 37.267 1.00 7.40 120 SER B O 1
ATOM 1892 N N . LEU B 1 93 ? 17.379 -6.567 37.103 1.00 5.41 121 LEU B N 1
ATOM 1893 C CA . LEU B 1 93 ? 17.636 -6.681 35.707 1.00 5.47 121 LEU B CA 1
ATOM 1894 C C . LEU B 1 93 ? 18.910 -7.474 35.407 1.00 4.83 121 LEU B C 1
ATOM 1895 O O . LEU B 1 93 ? 19.040 -7.963 34.293 1.00 5.58 121 LEU B O 1
ATOM 1900 N N . ARG B 1 94 ? 19.838 -7.542 36.345 1.00 5.48 122 ARG B N 1
ATOM 1901 C CA . ARG B 1 94 ? 21.116 -8.246 36.150 1.00 5.36 122 ARG B CA 1
ATOM 1902 C C . ARG B 1 94 ? 21.042 -9.746 36.344 1.00 5.55 122 ARG B C 1
ATOM 1903 O O . ARG B 1 94 ? 21.609 -10.504 35.552 1.00 5.42 122 ARG B O 1
ATOM 1911 N N . THR B 1 95 ? 20.446 -10.180 37.434 1.00 5.98 123 THR B N 1
ATOM 1912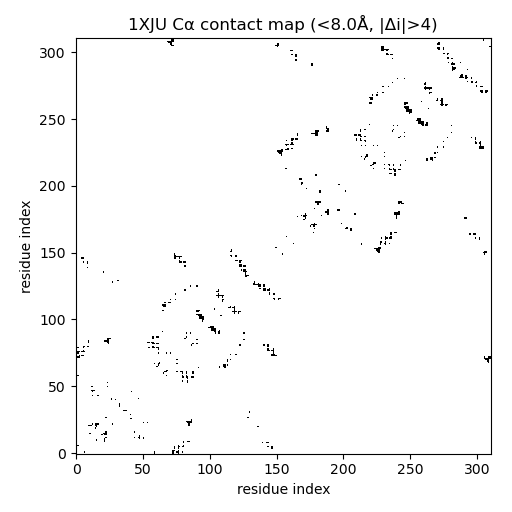 C CA . THR B 1 95 ? 20.389 -11.597 37.810 1.00 6.22 123 THR B CA 1
ATOM 1913 C C . THR B 1 95 ? 19.077 -11.906 38.478 1.00 6.32 123 THR B C 1
ATOM 1914 O O . THR B 1 95 ? 18.390 -11.013 38.977 1.00 6.68 123 THR B O 1
ATOM 1918 N N . TYR B 1 96 ? 18.770 -13.202 38.539 1.00 6.40 124 TYR B N 1
ATOM 1919 C CA . TYR B 1 96 ? 17.733 -13.716 39.424 1.00 6.72 124 TYR B CA 1
ATOM 1920 C C . TYR B 1 96 ? 18.327 -14.849 40.257 1.00 6.82 124 TYR B C 1
ATOM 1921 O O . TYR B 1 96 ? 19.300 -15.497 39.842 1.00 6.93 124 TYR B O 1
ATOM 1930 N N . TYR B 1 97 ? 17.740 -15.134 41.397 1.00 7.22 125 TYR B N 1
ATOM 1931 C CA . TYR B 1 97 ? 18.178 -16.277 42.196 1.00 7.54 125 TYR B CA 1
ATOM 1932 C C . TYR B 1 97 ? 17.415 -17.526 41.773 1.00 6.93 125 TYR B C 1
ATOM 1933 O O . TYR B 1 97 ? 16.176 -17.549 41.792 1.00 8.06 125 TYR B O 1
ATOM 1942 N N . SER B 1 98 ? 18.141 -18.554 41.369 1.00 6.49 126 SER B N 1
ATOM 1943 C CA . SER B 1 98 ? 17.565 -19.814 40.918 1.00 6.65 126 SER B CA 1
ATOM 1944 C C . SER B 1 98 ? 17.656 -20.862 42.014 1.00 6.54 126 SER B C 1
ATOM 1945 O O . SER B 1 98 ? 18.737 -21.349 42.329 1.00 6.95 126 SER B O 1
ATOM 1948 N N . LYS B 1 99 ? 16.527 -21.294 42.560 1.00 7.31 127 LYS B N 1
ATOM 1949 C CA . LYS B 1 99 ? 16.526 -22.436 43.459 1.00 8.04 127 LYS B CA 1
ATOM 1950 C C . LYS B 1 99 ? 16.972 -23.684 42.745 1.00 7.56 127 LYS B C 1
ATOM 1951 O O . LYS B 1 99 ? 17.707 -24.509 43.349 1.00 8.54 127 LYS B O 1
ATOM 1957 N N . ALA B 1 100 ? 16.618 -23.846 41.481 1.00 6.85 128 ALA B N 1
ATOM 1958 C CA . ALA B 1 100 ? 17.013 -25.030 40.711 1.00 8.05 128 ALA B CA 1
ATOM 1959 C C . ALA B 1 100 ? 18.523 -25.157 40.540 1.00 7.15 128 ALA B C 1
ATOM 1960 O O . ALA B 1 100 ? 19.052 -26.300 40.484 1.00 8.35 128 ALA B O 1
ATOM 1962 N N . ARG B 1 101 ? 19.236 -24.039 40.449 1.00 6.51 129 ARG B N 1
ATOM 1963 C CA . ARG B 1 101 ? 20.667 -24.059 40.304 1.00 7.03 129 ARG B CA 1
ATOM 1964 C C . ARG B 1 101 ? 21.434 -23.687 41.551 1.00 7.22 129 ARG B C 1
ATOM 1965 O O . ARG B 1 101 ? 22.670 -23.809 41.578 1.00 7.33 129 ARG B O 1
ATOM 1973 N N . GLY B 1 102 ? 20.723 -23.299 42.582 1.00 7.01 130 GLY B N 1
ATOM 1974 C CA . GLY B 1 102 ? 21.281 -22.925 43.869 1.00 7.86 130 GLY B CA 1
ATOM 1975 C C . GLY B 1 102 ? 22.129 -21.663 43.859 1.00 7.05 130 GLY B C 1
ATOM 1976 O O . GLY B 1 102 ? 23.028 -21.520 44.720 1.00 7.78 130 GLY B O 1
ATOM 1977 N N . MET B 1 103 ? 21.874 -20.741 42.934 1.00 6.23 131 MET B N 1
ATOM 1978 C CA . MET B 1 103 ? 22.776 -19.634 42.728 1.00 6.63 131 MET B CA 1
ATOM 1979 C C . MET B 1 103 ? 22.091 -18.567 41.930 1.00 6.38 131 MET B C 1
ATOM 1980 O O . MET B 1 103 ? 21.053 -18.797 41.296 1.00 6.56 131 MET B O 1
ATOM 1985 N N . ARG B 1 104 ? 22.691 -17.395 41.906 1.00 6.79 132 ARG B N 1
ATOM 1986 C CA . ARG B 1 104 ? 22.281 -16.327 40.989 1.00 7.45 132 ARG B CA 1
ATOM 1987 C C . ARG B 1 104 ? 22.631 -16.705 39.554 1.00 6.88 132 ARG B C 1
ATOM 1988 O O . ARG B 1 104 ? 23.693 -17.319 39.297 1.00 7.75 132 ARG B O 1
ATOM 1996 N N . VAL B 1 105 ? 21.732 -16.341 38.655 1.00 5.90 133 VAL B N 1
ATOM 1997 C CA . VAL B 1 105 ? 21.817 -16.633 37.238 1.00 6.12 133 VAL B CA 1
ATOM 1998 C C . VAL B 1 105 ? 21.605 -15.338 36.463 1.00 5.32 133 VAL B C 1
ATOM 1999 O O . VAL B 1 105 ? 20.664 -14.581 36.749 1.00 6.32 133 VAL B O 1
ATOM 2003 N N . GLU B 1 106 ? 22.423 -15.093 35.462 1.00 5.70 134 GLU B N 1
ATOM 2004 C CA . GLU B 1 106 ? 22.284 -13.942 34.603 1.00 5.78 134 GLU B CA 1
ATOM 2005 C C . GLU B 1 106 ? 20.932 -13.919 33.945 1.00 5.20 134 GLU B C 1
ATOM 2006 O O . GLU B 1 106 ? 20.494 -14.948 33.400 1.00 6.02 134 GLU B O 1
ATOM 2012 N N . THR B 1 107 ? 20.275 -12.774 33.899 1.00 5.02 135 THR B N 1
ATOM 2013 C CA . THR B 1 107 ? 19.017 -12.650 33.197 1.00 5.07 135 THR B CA 1
ATOM 2014 C C . THR B 1 107 ? 19.243 -12.687 31.705 1.00 5.09 135 THR B C 1
ATOM 2015 O O . THR B 1 107 ? 20.307 -12.278 31.178 1.00 5.41 135 THR B O 1
ATOM 2019 N N . SER B 1 108 ? 18.217 -13.122 30.964 1.00 5.32 136 SER B N 1
ATOM 2020 C CA . SER B 1 108 ? 18.249 -13.049 29.531 1.00 5.94 136 SER B CA 1
ATOM 2021 C C . SER B 1 108 ? 18.411 -11.618 29.031 1.00 5.65 136 SER B C 1
ATOM 2022 O O . SER B 1 108 ? 19.120 -11.362 28.075 1.00 5.56 136 SER B O 1
ATOM 2025 N N . ILE B 1 109 ? 17.701 -10.680 29.651 1.00 5.25 137 ILE B N 1
ATOM 2026 C CA . ILE B 1 109 ? 17.800 -9.291 29.190 1.00 5.38 137 ILE B CA 1
ATOM 2027 C C . ILE B 1 109 ? 19.256 -8.805 29.259 1.00 5.04 137 ILE B C 1
ATOM 2028 O O . ILE B 1 109 ? 19.731 -8.125 28.360 1.00 5.49 137 ILE B O 1
ATOM 2033 N N . HIS B 1 110 ? 19.945 -9.165 30.345 1.00 4.95 138 HIS B N 1
ATOM 2034 C CA . HIS B 1 110 ? 21.359 -8.790 30.488 1.00 5.40 138 HIS B CA 1
ATOM 2035 C C . HIS B 1 110 ? 22.240 -9.507 29.493 1.00 5.22 138 HIS B C 1
ATOM 2036 O O . HIS B 1 110 ? 23.152 -8.865 28.908 1.00 5.61 138 HIS B O 1
ATOM 2043 N N . LYS B 1 111 ? 22.019 -10.797 29.276 1.00 5.48 139 LYS B N 1
ATOM 2044 C CA . LYS B 1 111 ? 22.809 -11.541 28.305 1.00 5.72 139 LYS B CA 1
ATOM 2045 C C . LYS B 1 111 ? 22.728 -10.901 26.953 1.00 6.00 139 LYS B C 1
ATOM 2046 O O . LYS B 1 111 ? 23.747 -10.689 26.277 1.00 6.75 139 LYS B O 1
ATOM 2052 N N . TRP B 1 112 ? 21.531 -10.551 26.499 1.00 5.50 140 TRP B N 1
ATOM 2053 C CA . TRP B 1 112 ? 21.392 -9.983 25.166 1.00 6.02 140 TRP B CA 1
ATOM 2054 C C . TRP B 1 112 ? 21.936 -8.571 25.105 1.00 6.07 140 TRP B C 1
ATOM 2055 O O . TRP B 1 112 ? 22.510 -8.203 24.088 1.00 6.59 140 TRP B O 1
ATOM 2066 N N . ALA B 1 113 ? 21.757 -7.775 26.151 1.00 5.61 141 ALA B N 1
ATOM 2067 C CA . ALA B 1 113 ? 22.386 -6.440 26.168 1.00 5.78 141 ALA B CA 1
ATOM 2068 C C . ALA B 1 113 ? 23.881 -6.551 25.996 1.00 5.91 141 ALA B C 1
ATOM 2069 O O . ALA B 1 113 ? 24.480 -5.777 25.260 1.00 6.33 141 ALA B O 1
ATOM 2071 N N . GLN B 1 114 ? 24.517 -7.465 26.696 1.00 6.12 142 GLN B N 1
ATOM 2072 C CA . GLN B 1 114 ? 25.987 -7.586 26.631 1.00 6.77 142 GLN B CA 1
ATOM 2073 C C . GLN B 1 114 ? 26.426 -8.006 25.255 1.00 7.36 142 GLN B C 1
ATOM 2074 O O . GLN B 1 114 ? 27.547 -7.694 24.853 1.00 8.65 142 GLN B O 1
ATOM 2080 N N . LYS B 1 115 ? 25.605 -8.729 24.535 1.00 8.21 143 LYS B N 1
ATOM 2081 C CA . LYS B 1 115 ? 25.898 -9.083 23.125 1.00 9.42 143 LYS B CA 1
ATOM 2082 C C . LYS B 1 115 ? 25.541 -7.994 22.165 1.00 9.25 143 LYS B C 1
ATOM 2083 O O . LYS B 1 115 ? 25.787 -8.161 20.958 1.00 10.39 143 LYS B O 1
ATOM 2089 N N . GLY B 1 116 ? 24.972 -6.872 22.620 1.00 9.18 144 GLY B N 1
ATOM 2090 C CA . GLY B 1 116 ? 24.574 -5.822 21.718 1.00 9.41 144 GLY B CA 1
ATOM 2091 C C . GLY B 1 116 ? 23.384 -6.177 20.864 1.00 8.39 144 GLY B C 1
ATOM 2092 O O . GLY B 1 116 ? 23.128 -5.535 19.828 1.00 9.52 144 GLY B O 1
ATOM 2093 N N . GLU B 1 117 ? 22.628 -7.168 21.289 1.00 7.05 145 GLU B N 1
ATOM 2094 C CA . GLU B 1 117 ? 21.493 -7.703 20.550 1.00 6.98 145 GLU B CA 1
ATOM 2095 C C . GLU B 1 117 ? 20.259 -6.997 21.023 1.00 6.82 145 GLU B C 1
ATOM 2096 O O . GLU B 1 117 ? 19.488 -7.528 21.830 1.00 6.71 145 GLU B O 1
ATOM 2102 N N . TRP B 1 118 ? 20.034 -5.777 20.541 1.00 6.77 146 TRP B N 1
ATOM 2103 C CA . TRP B 1 118 ? 19.050 -4.908 21.171 1.00 6.73 146 TRP B CA 1
ATOM 2104 C C . TRP B 1 118 ? 17.652 -5.415 20.988 1.00 6.55 146 TRP B C 1
ATOM 2105 O O . TRP B 1 118 ? 16.834 -5.251 21.884 1.00 6.76 146 TRP B O 1
ATOM 2116 N N . VAL B 1 119 ? 17.292 -5.988 19.842 1.00 6.99 147 VAL B N 1
ATOM 2117 C CA . VAL B 1 119 ? 15.932 -6.507 19.666 1.00 6.84 147 VAL B CA 1
ATOM 2118 C C . VAL B 1 119 ? 15.679 -7.577 20.683 1.00 6.43 147 VAL B C 1
ATOM 2119 O O . VAL B 1 119 ? 14.640 -7.544 21.355 1.00 7.00 147 VAL B O 1
ATOM 2123 N N . ASN B 1 120 ? 16.577 -8.539 20.815 1.00 6.77 148 ASN B N 1
ATOM 2124 C CA . ASN B 1 120 ? 16.381 -9.583 21.799 1.00 6.58 148 ASN B CA 1
ATOM 2125 C C . ASN B 1 120 ? 16.272 -9.014 23.198 1.00 6.34 148 ASN B C 1
ATOM 2126 O O . ASN B 1 120 ? 15.440 -9.446 23.992 1.00 7.11 148 ASN B O 1
ATOM 2131 N N . MET B 1 121 ? 17.136 -8.072 23.537 1.00 6.03 149 MET B N 1
ATOM 2132 C CA . MET B 1 121 ? 17.092 -7.417 24.832 1.00 6.09 149 MET B CA 1
ATOM 2133 C C . MET B 1 121 ? 15.727 -6.805 25.068 1.00 6.05 149 MET B C 1
ATOM 2134 O O . MET B 1 121 ? 15.081 -7.060 26.098 1.00 6.09 149 MET B O 1
ATOM 2139 N N . CYS B 1 122 ? 15.266 -5.967 24.156 1.00 5.64 150 CYS B N 1
ATOM 2140 C CA . CYS B 1 122 ? 13.976 -5.295 24.296 1.00 6.28 150 CYS B CA 1
ATOM 2141 C C . CYS B 1 122 ? 12.871 -6.317 24.486 1.00 6.06 150 CYS B C 1
ATOM 2142 O O . CYS B 1 122 ? 11.947 -6.086 25.246 1.00 6.44 150 CYS B O 1
ATOM 2145 N N . ASN B 1 123 ? 12.926 -7.433 23.760 1.00 6.30 151 ASN B N 1
ATOM 2146 C CA . ASN B 1 123 ? 11.897 -8.440 23.842 1.00 6.87 151 ASN B CA 1
ATOM 2147 C C . ASN B 1 123 ? 11.870 -9.191 25.165 1.00 6.74 151 ASN B C 1
ATOM 2148 O O . ASN B 1 123 ? 10.897 -9.929 25.403 1.00 7.89 151 ASN B O 1
ATOM 2153 N N . HIS B 1 124 ? 12.860 -8.985 26.038 1.00 5.83 152 HIS B N 1
ATOM 2154 C CA . HIS B 1 124 ? 12.820 -9.514 27.382 1.00 6.17 152 HIS B CA 1
ATOM 2155 C C . HIS B 1 124 ? 12.317 -8.534 28.439 1.00 5.68 152 HIS B C 1
ATOM 2156 O O . HIS B 1 124 ? 12.222 -8.901 29.595 1.00 6.18 152 HIS B O 1
ATOM 2163 N N . LEU B 1 125 ? 11.942 -7.317 28.045 1.00 5.56 153 LEU B N 1
ATOM 2164 C CA . LEU B 1 125 ? 11.328 -6.417 29.035 1.00 5.72 153 LEU B CA 1
ATOM 2165 C C . LEU B 1 125 ? 10.112 -7.044 29.678 1.00 5.67 153 LEU B C 1
ATOM 2166 O O . LEU B 1 125 ? 9.942 -6.866 30.869 1.00 5.90 153 LEU B O 1
ATOM 2171 N N . PRO B 1 126 ? 9.250 -7.768 28.951 1.00 6.38 154 PRO B N 1
ATOM 2172 C CA . PRO B 1 126 ? 8.115 -8.446 29.595 1.00 6.80 154 PRO B CA 1
ATOM 2173 C C . PRO B 1 126 ? 8.444 -9.490 30.635 1.00 6.85 154 PRO B C 1
ATOM 2174 O O . PRO B 1 126 ? 7.510 -9.984 31.278 1.00 7.94 154 PRO B O 1
ATOM 2178 N N . ASP B 1 127 ? 9.723 -9.840 30.810 1.00 6.37 155 ASP B N 1
ATOM 2179 C CA . ASP B 1 127 ? 10.082 -10.728 31.883 1.00 7.41 155 ASP B CA 1
ATOM 2180 C C . ASP B 1 127 ? 9.945 -10.072 33.258 1.00 8.31 155 ASP B C 1
ATOM 2181 O O . ASP B 1 127 ? 9.836 -10.775 34.266 1.00 11.42 155 ASP B O 1
ATOM 2186 N N . PHE B 1 128 ? 9.870 -8.756 33.340 1.00 5.98 156 PHE B N 1
ATOM 2187 C CA . PHE B 1 128 ? 9.958 -8.038 34.594 1.00 6.34 156 PHE B CA 1
ATOM 2188 C C . PHE B 1 128 ? 8.646 -7.397 34.973 1.00 6.01 156 PHE B C 1
ATOM 2189 O O . PHE B 1 128 ? 8.500 -6.193 35.015 1.00 6.50 156 PHE B O 1
ATOM 2197 N N . VAL B 1 129 ? 7.673 -8.237 35.243 1.00 6.51 157 VAL B N 1
ATOM 2198 C CA . VAL B 1 129 ? 6.277 -7.798 35.482 1.00 6.53 157 VAL B CA 1
ATOM 2199 C C . VAL B 1 129 ? 5.751 -8.180 36.833 1.00 7.01 157 VAL B C 1
ATOM 2200 O O . VAL B 1 129 ? 4.535 -8.031 37.076 1.00 6.95 157 VAL B O 1
ATOM 2204 N N . ASN B 1 130 ? 6.579 -8.707 37.731 1.00 7.55 158 ASN B N 1
ATOM 2205 C CA . ASN B 1 130 ? 6.072 -9.317 38.951 1.00 7.89 158 ASN B CA 1
ATOM 2206 C C . ASN B 1 130 ? 6.056 -8.386 40.147 1.00 7.39 158 ASN B C 1
ATOM 2207 O O . ASN B 1 130 ? 6.932 -7.565 40.358 1.00 8.33 158 ASN B O 1
ATOM 2212 N N . SER B 1 131 ? 5.037 -8.613 40.953 1.00 7.53 159 SER B N 1
ATOM 2213 C CA . SER B 1 131 ? 4.903 -8.078 42.271 1.00 6.97 159 SER B CA 1
ATOM 2214 C C . SER B 1 131 ? 4.423 -9.247 43.120 1.00 7.32 159 SER B C 1
ATOM 2215 O O . SER B 1 131 ? 3.445 -9.916 42.804 1.00 8.83 159 SER B O 1
ATOM 2218 N N . ASN B 1 132 ? 5.120 -9.522 44.198 1.00 8.18 160 ASN B N 1
ATOM 2219 C CA . ASN B 1 132 ? 4.822 -10.696 45.020 1.00 10.54 160 ASN B CA 1
ATOM 2220 C C . ASN B 1 132 ? 4.891 -11.965 44.192 1.00 9.25 160 ASN B C 1
ATOM 2221 O O . ASN B 1 132 ? 4.188 -12.961 44.479 1.00 11.53 160 ASN B O 1
ATOM 2226 N N . GLY B 1 133 ? 5.747 -11.996 43.221 1.00 9.18 161 GLY B N 1
ATOM 2227 C CA . GLY B 1 133 ? 6.029 -13.224 42.539 1.00 9.00 161 GLY B CA 1
ATOM 2228 C C . GLY B 1 133 ? 5.153 -13.588 41.398 1.00 9.63 161 GLY B C 1
ATOM 2229 O O . GLY B 1 133 ? 5.407 -14.633 40.749 1.00 10.96 161 GLY B O 1
ATOM 2230 N N . VAL B 1 134 ? 4.166 -12.752 41.064 1.00 10.22 162 VAL B N 1
ATOM 2231 C CA . VAL B 1 134 ? 3.328 -13.006 39.893 1.00 11.05 162 VAL B CA 1
ATOM 2232 C C . VAL B 1 134 ? 2.997 -11.662 39.228 1.00 10.53 162 VAL B C 1
ATOM 2233 O O . VAL B 1 134 ? 3.158 -10.548 39.816 1.00 11.56 162 VAL B O 1
ATOM 2237 N N . PRO B 1 135 ? 2.608 -11.738 37.968 1.00 9.51 163 PRO B N 1
ATOM 2238 C CA . PRO B 1 135 ? 2.433 -10.511 37.226 1.00 8.30 163 PRO B CA 1
ATOM 2239 C C . PRO B 1 135 ? 1.377 -9.584 37.742 1.00 7.82 163 PRO B C 1
ATOM 2240 O O . PRO B 1 135 ? 0.328 -10.023 38.242 1.00 10.67 163 PRO B O 1
ATOM 2244 N N . LEU B 1 136 ? 1.607 -8.293 37.570 1.00 6.67 164 LEU B N 1
ATOM 2245 C CA . LEU B 1 136 ? 0.664 -7.234 37.890 1.00 6.51 164 LEU B CA 1
ATOM 2246 C C . LEU B 1 136 ? 0.326 -6.505 36.614 1.00 5.44 164 LEU B C 1
ATOM 2247 O O . LEU B 1 136 ? 1.245 -6.130 35.859 1.00 5.73 164 LEU B O 1
ATOM 2252 N N . ARG B 1 137 ? -0.948 -6.249 36.353 1.00 5.60 165 ARG B N 1
ATOM 2253 C CA . ARG B 1 137 ? -1.379 -5.596 35.106 1.00 5.44 165 ARG B CA 1
ATOM 2254 C C . ARG B 1 137 ? -0.555 -4.334 34.791 1.00 5.40 165 ARG B C 1
ATOM 2255 O O . ARG B 1 137 ? -0.148 -4.147 33.661 1.00 5.35 165 ARG B O 1
ATOM 2263 N N . GLY B 1 138 ? -0.413 -3.461 35.746 1.00 5.27 166 GLY B N 1
ATOM 2264 C CA . GLY B 1 138 ? 0.239 -2.190 35.452 1.00 5.45 166 GLY B CA 1
ATOM 2265 C C . GLY B 1 138 ? 1.669 -2.398 34.959 1.00 4.96 166 GLY B C 1
ATOM 2266 O O . GLY B 1 138 ? 2.154 -1.621 34.132 1.00 5.79 166 GLY B O 1
ATOM 2267 N N . LEU B 1 139 ? 2.357 -3.384 35.508 1.00 4.81 167 LEU B N 1
ATOM 2268 C CA . LEU B 1 139 ? 3.710 -3.705 35.081 1.00 5.25 167 LEU B CA 1
ATOM 2269 C C . LEU B 1 139 ? 3.714 -4.373 33.741 1.00 5.36 167 LEU B C 1
ATOM 2270 O O . LEU B 1 139 ? 4.596 -4.112 32.902 1.00 5.85 167 LEU B O 1
ATOM 2275 N N . LYS B 1 140 ? 2.760 -5.265 33.445 1.00 5.61 168 LYS B N 1
ATOM 2276 C CA . LYS B 1 140 ? 2.634 -5.868 32.111 1.00 6.44 168 LYS B CA 1
ATOM 2277 C C . LYS B 1 140 ? 2.518 -4.763 31.062 1.00 6.12 168 LYS B C 1
ATOM 2278 O O . LYS B 1 140 ? 3.208 -4.802 30.038 1.00 6.46 168 LYS B O 1
ATOM 2284 N N . ILE B 1 141 ? 1.646 -3.800 31.317 1.00 5.82 169 ILE B N 1
ATOM 2285 C CA . ILE B 1 141 ? 1.437 -2.736 30.345 1.00 5.77 169 ILE B CA 1
ATOM 2286 C C . ILE B 1 141 ? 2.688 -1.892 30.222 1.00 5.66 169 ILE B C 1
ATOM 2287 O O . ILE B 1 141 ? 3.089 -1.549 29.107 1.00 6.85 169 ILE B O 1
ATOM 2292 N N . ARG B 1 142 ? 3.300 -1.516 31.329 1.00 5.64 170 ARG B N 1
ATOM 2293 C CA . ARG B 1 142 ? 4.472 -0.666 31.281 1.00 5.87 170 ARG B CA 1
ATOM 2294 C C . ARG B 1 142 ? 5.626 -1.348 30.568 1.00 5.46 170 ARG B C 1
ATOM 2295 O O . ARG B 1 142 ? 6.282 -0.716 29.731 1.00 5.72 170 ARG B O 1
ATOM 2303 N N . ARG B 1 143 ? 5.886 -2.619 30.840 1.00 5.19 171 ARG B N 1
ATOM 2304 C CA . ARG B 1 143 ? 6.948 -3.314 30.155 1.00 5.99 171 ARG B CA 1
ATOM 2305 C C . ARG B 1 143 ? 6.673 -3.379 28.674 1.00 5.83 171 ARG B C 1
ATOM 2306 O O . ARG B 1 143 ? 7.592 -3.292 27.862 1.00 6.29 171 ARG B O 1
ATOM 2314 N N . GLU B 1 144 ? 5.400 -3.564 28.286 1.00 6.16 172 GLU B N 1
ATOM 2315 C CA . GLU B 1 144 ? 5.065 -3.639 26.874 1.00 6.86 172 GLU B CA 1
ATOM 2316 C C . GLU B 1 144 ? 5.272 -2.286 26.208 1.00 6.29 172 GLU B C 1
ATOM 2317 O O . GLU B 1 144 ? 5.770 -2.221 25.064 1.00 7.02 172 GLU B O 1
ATOM 2323 N N . LYS B 1 145 ? 4.902 -1.196 26.827 1.00 6.05 173 LYS B N 1
ATOM 2324 C CA . LYS B 1 145 ? 5.113 0.112 26.275 1.00 6.33 173 LYS B CA 1
ATOM 2325 C C . LYS B 1 145 ? 6.605 0.437 26.204 1.00 6.17 173 LYS B C 1
ATOM 2326 O O . LYS B 1 145 ? 7.065 1.039 25.240 1.00 6.14 173 LYS B O 1
ATOM 2332 N N . GLU B 1 146 ? 7.364 0.049 27.226 1.00 6.00 174 GLU B N 1
ATOM 2333 C CA . GLU B 1 146 ? 8.814 0.203 27.162 1.00 5.68 174 GLU B CA 1
ATOM 2334 C C . GLU B 1 146 ? 9.356 -0.619 26.001 1.00 5.68 174 GLU B C 1
ATOM 2335 O O . GLU B 1 146 ? 10.227 -0.146 25.276 1.00 5.88 174 GLU B O 1
ATOM 2341 N N . ARG B 1 147 ? 8.871 -1.833 25.823 1.00 5.88 175 ARG B N 1
ATOM 2342 C CA . ARG B 1 147 ? 9.320 -2.691 24.731 1.00 6.38 175 ARG B CA 1
ATOM 2343 C C . ARG B 1 147 ? 9.071 -2.020 23.389 1.00 6.17 175 ARG B C 1
ATOM 2344 O O . ARG B 1 147 ? 9.935 -2.006 22.509 1.00 6.36 175 ARG B O 1
ATOM 2352 N N . GLN B 1 148 ? 7.873 -1.474 23.200 1.00 6.49 176 GLN B N 1
ATOM 2353 C CA . GLN B 1 148 ? 7.533 -0.802 21.938 1.00 6.86 176 GLN B CA 1
ATOM 2354 C C . GLN B 1 148 ? 8.442 0.384 21.717 1.00 6.78 176 GLN B C 1
ATOM 2355 O O . GLN B 1 148 ? 8.919 0.599 20.577 1.00 7.30 176 GLN B O 1
ATOM 2361 N N . LEU B 1 149 ? 8.734 1.185 22.735 1.00 6.47 177 LEU B N 1
ATOM 2362 C CA . LEU B 1 149 ? 9.679 2.269 22.606 1.00 6.24 177 LEU B CA 1
ATOM 2363 C C . LEU B 1 149 ? 11.048 1.741 22.213 1.00 6.03 177 LEU B C 1
ATOM 2364 O O . LEU B 1 149 ? 11.663 2.210 21.257 1.00 6.54 177 LEU B O 1
ATOM 2369 N N . CYS B 1 150 ? 11.506 0.738 22.959 1.00 6.21 178 CYS B N 1
ATOM 2370 C CA . CYS B 1 150 ? 12.824 0.149 22.805 1.00 5.85 178 CYS B CA 1
ATOM 2371 C C . CYS B 1 150 ? 13.077 -0.288 21.355 1.00 6.76 178 CYS B C 1
ATOM 2372 O O . CYS B 1 150 ? 14.157 -0.097 20.813 1.00 6.66 178 CYS B O 1
ATOM 2375 N N . LEU B 1 151 ? 12.037 -0.909 20.782 1.00 6.60 179 LEU B N 1
ATOM 2376 C CA . LEU B 1 151 ? 12.137 -1.477 19.430 1.00 6.95 179 LEU B CA 1
ATOM 2377 C C . LEU B 1 151 ? 11.946 -0.432 18.322 1.00 7.30 179 LEU B C 1
ATOM 2378 O O . LEU B 1 151 ? 12.100 -0.781 17.143 1.00 7.57 179 LEU B O 1
ATOM 2383 N N . THR B 1 152 ? 11.568 0.798 18.656 1.00 7.02 180 THR B N 1
ATOM 2384 C CA . THR B 1 152 ? 11.308 1.798 17.609 1.00 7.55 180 THR B CA 1
ATOM 2385 C C . THR B 1 152 ? 12.569 2.160 16.909 1.00 7.44 180 THR B C 1
ATOM 2386 O O . THR B 1 152 ? 13.503 2.665 17.498 1.00 7.70 180 THR B O 1
ATOM 2390 N N . GLY B 1 153 ? 12.598 1.896 15.605 1.00 7.97 181 GLY B N 1
ATOM 2391 C CA . GLY B 1 153 ? 13.780 2.049 14.775 1.00 8.45 181 GLY B CA 1
ATOM 2392 C C . GLY B 1 153 ? 14.570 0.753 14.592 1.00 8.16 181 GLY B C 1
ATOM 2393 O O . GLY B 1 153 ? 15.500 0.726 13.773 1.00 8.46 181 GLY B O 1
ATOM 2394 N N . LEU B 1 154 ? 14.217 -0.317 15.330 1.00 7.16 182 LEU B N 1
ATOM 2395 C CA . LEU B 1 154 ? 14.941 -1.557 15.306 1.00 7.65 182 LEU B CA 1
ATOM 2396 C C . LEU B 1 154 ? 14.227 -2.682 14.546 1.00 8.11 182 LEU B C 1
ATOM 2397 O O . LEU B 1 154 ? 14.834 -3.729 14.282 1.00 8.95 182 LEU B O 1
ATOM 2402 N N . VAL B 1 155 ? 12.937 -2.489 14.306 1.00 8.41 183 VAL B N 1
ATOM 2403 C CA . VAL B 1 155 ? 12.042 -3.487 13.698 1.00 8.49 183 VAL B CA 1
ATOM 2404 C C . VAL B 1 155 ? 11.211 -2.779 12.618 1.00 9.16 183 VAL B C 1
ATOM 2405 O O . VAL B 1 155 ? 11.209 -1.579 12.494 1.00 9.28 183 VAL B O 1
ATOM 2409 N N . ASN B 1 156 ? 10.501 -3.596 11.838 1.00 8.76 184 ASN B N 1
ATOM 2410 C CA . ASN B 1 156 ? 9.577 -3.008 10.856 1.00 9.47 184 ASN B CA 1
ATOM 2411 C C . ASN B 1 156 ? 8.517 -2.199 11.580 1.00 11.52 184 ASN B C 1
ATOM 2412 O O . ASN B 1 156 ? 7.793 -2.736 12.393 1.00 13.61 184 ASN B O 1
ATOM 2417 N N . GLU B 1 157 ? 8.436 -0.902 11.279 1.00 12.70 185 GLU B N 1
ATOM 2418 C CA . GLU B 1 157 ? 7.505 0.041 11.885 1.00 13.90 185 GLU B CA 1
ATOM 2419 C C . GLU B 1 157 ? 6.055 -0.361 11.653 1.00 15.09 185 GLU B C 1
ATOM 2420 O O . GLU B 1 157 ? 5.172 0.120 12.384 1.00 18.27 185 GLU B O 1
ATOM 2426 N N . HIS B 1 158 ? 5.812 -1.192 10.643 1.00 16.13 186 HIS B N 1
ATOM 2427 C CA . HIS B 1 158 ? 4.449 -1.615 10.259 1.00 19.87 186 HIS B CA 1
ATOM 2428 C C . HIS B 1 158 ? 4.077 -2.968 10.851 1.00 24.64 186 HIS B C 1
ATOM 2429 O O . HIS B 1 158 ? 4.901 -3.886 10.949 1.00 25.69 186 HIS B O 1
#

Sequence (311 aa):
RTNQAGLELIGNAEGCRRDPYMCPAGVWTDGIGNGVTPGVRKTDQQIAADWEKNILIAERCINQHFRGKDMPDNAFSAMTSAAFNMGCNSLRTYYSKARGMRVETSIHKWAQKGEWVNMCNHLPDFVNSNGVPLRGLKIRREKERQLCLTGLVNEHRTNQAGLELIGNAEGCRRDPYMCPAGVWTDGIGGVTPGVRKTDQQIAADWEKNILIAERCINQHFRGKDMPDNAFSAMTSAAFNMGCNSLRTYYSKARGMRVETSIHKWAQKGEWVNMCNHLPDFVNSNGVPLRGLKIRREKERQLCLTGLVNEH

Organism: Escherichia phage P1 (NCBI:txid2886926)

Solvent-accessible surface area: 17553 Å² total; per-residue (Å²): 101,14,35,139,40,0,67,147,33,0,32,78,8,96,4,7,140,186,50,86,64,48,10,7,28,56,31,55,75,85,84,66,65,156,93,139,108,139,71,154,174,93,83,60,117,74,18,44,82,40,16,122,127,43,13,122,91,4,19,147,8,0,37,88,52,0,89,0,124,67,0,4,39,34,0,0,0,0,0,0,0,0,5,6,2,28,19,31,117,54,0,82,41,111,127,9,190,106,160,46,99,142,14,61,3,44,0,29,93,77,0,74,133,23,45,19,49,51,0,0,73,53,0,33,81,21,32,75,24,96,63,82,99,46,184,22,0,99,56,8,0,60,118,0,67,102,22,1,20,76,16,9,58,32,99,128,102,17,38,124,42,0,63,128,27,1,34,95,13,75,20,7,102,159,65,98,62,32,11,6,8,46,43,57,124,139,34,114,83,122,156,119,121,68,119,204,61,69,73,124,79,14,47,69,40,22,102,114,33,12,97,57,4,20,129,6,0,63,120,53,0,88,0,138,69,0,3,42,35,0,1,0,0,0,0,0,0,5,7,0,23,5,31,67,49,0,77,44,115,142,9,188,107,167,52,114,178,27,86,8,48,0,29,86,60,0,72,120,22,48,28,51,53,0,0,64,50,0,53,78,26,16,65,26,147,57,91,71,74,155,11,0,77,76,8,0,65,117,0,61,89,22,1,9,72,14,7,44,36,102,122

InterPro domains:
  IPR002196 Glycoside hydrolase, family 24 [PF00959] (40-174)
  IPR023346 Lysozyme-like domain superfamily [SSF53955] (12-183)
  IPR023347 Lysozyme domain superfamily [G3DSA:1.10.530.40] (29-185)
  IPR034690 Endolysin T4 type [MF_04110] (4-181)
  IPR043688 SAR-endolysin-like [MF_04136] (9-181)
  IPR051018 Bacteriophage Glycosyl Hydrolase 24 [PTHR38107] (12-181)

Nearest PDB structures (foldseek):
  1xju-assembly3_A-2  TM=1.006E+00  e=3.778E-26  Punavirus P1
  1xju-assembly3_B  TM=9.374E-01  e=3.924E-23  Punavirus P1
  1xjt-assembly1_A  TM=7.822E-01  e=9.015E-20  Punavirus P1
  9kbq-assembly1_B  TM=6.437E-01  e=1.397E-04  Acinetobacter baumannii
  4zpu-assembly1_A  TM=5.667E-01  e=1.090E-04  Escherichia coli K-12

CATH classification: 1.10.530.40

B-factor: mean 12.97, std 7.34, range [4.35, 48.7]

Foldseek 3Di:
DQDPLLCVLLDALVCCVVPVLNAFQVQLDPPLCPPPDDDDGDDSVVSRVCVVVLLVVLLVLCVVQQVLVLADNLLSSLSSSLCRRNNSVLQAWDQDPVVRGIDGDQLSVCSVVVNQLSNLVCLLVPQDDSNHGDPSSNVSSVSSSVSSCVVVDPPD/DQDPLLDVLLDALVVCVVPVLSAFQVQADPGDLVDDDNDHDDSVRSRVCVVVLLVVLLVLCVVQQVLVLADNLLSSLSSSLCRRRNSVNQAWDQDPVVRGTDGDQLRVCSVVVNQLSNLVCLCVRADDPRDGDVVSNVSSVSSSVSSCVVPDPPD

Secondary structure (DSSP, 8-state):
---HHHHHHH--HHHHHH-GGGS-GGG--TT----PPP-PPPPHHHHHHHHHHHHHHHHHHHHHHS-GGGS-HHHHHHHHHHHHHH-HHHHHEEEETTTTEEEE-HHHHHHHTT-HHHHHHTGGG--EETTEE-HHHHHHHHHHHHHHHTTTS---/---HHHHHHH--HHHHHH-GGGS-GGGSTT--------PPPPHHHHHHHHHHHHHHHHHHHHHHS-GGGS-HHHHHHHHHHHHHH-HHHHHEEEETTTTEEEE-HHHHHHHTT-HHHHHHTGGG--EETTEE-HHHHHHHHHHHHHHHTTTS---